Protein AF-A0AA39ZPK9-F1 (afdb_monomer)

Nearest PDB structures (foldseek):
  8i4v-assembly1_B  TM=3.249E-01  e=2.411E+00  Saccharomyces cerevisiae S288C
  3vkh-assembly2_B  TM=4.703E-01  e=5.136E+00  Dictyostelium discoideum
  8i21-assembly1_A  TM=2.955E-01  e=3.225E+00  Saccharomyces cerevisiae S288C
  8i21-assembly1_B  TM=3.672E-01  e=5.444E+00  Saccharomyces cerevisiae S288C

Solvent-accessible surface area (backbone atoms only — not comparable to full-atom values): 10429 Å² total; per-residue (Å²): 141,78,78,82,77,77,84,69,75,49,70,68,56,56,49,50,51,52,51,51,52,51,53,51,51,48,52,52,51,51,51,52,51,53,52,51,56,60,41,64,49,38,64,60,53,50,51,51,49,50,52,52,51,54,50,48,52,52,49,53,50,54,51,51,50,53,49,54,54,47,61,75,72,54,55,81,90,51,53,79,56,51,57,61,51,53,51,52,54,48,50,48,50,50,55,51,50,55,50,51,52,55,54,48,58,49,61,72,65,45,95,53,69,69,37,30,51,53,42,62,75,42,42,66,62,51,51,51,51,50,51,49,54,49,50,51,47,54,56,49,51,52,51,50,51,52,52,52,52,53,51,50,54,52,50,51,52,50,50,54,54,49,50,42,66,72,72,62,64,74,78,85,85,76,84,83,81,85,79,87,135

pLDDT: mean 81.41, std 12.45, range [41.88, 95.19]

Organism: NCBI:txid260670

Structure (mmCIF, N/CA/C/O backbone):
data_AF-A0AA39ZPK9-F1
#
_entry.id   AF-A0AA39ZPK9-F1
#
loop_
_atom_site.group_PDB
_atom_site.id
_atom_site.type_symbol
_atom_site.label_atom_id
_atom_site.label_alt_id
_atom_site.label_comp_id
_atom_site.label_asym_id
_atom_site.label_entity_id
_atom_site.label_seq_id
_atom_site.pdbx_PDB_ins_code
_atom_site.Cartn_x
_atom_site.Cartn_y
_atom_site.Cartn_z
_atom_site.occupancy
_atom_site.B_iso_or_equiv
_atom_site.auth_seq_id
_atom_site.auth_comp_id
_atom_site.auth_asym_id
_atom_site.auth_atom_id
_atom_site.pdbx_PDB_model_num
ATOM 1 N N . MET A 1 1 ? 64.560 12.521 -50.438 1.00 44.62 1 MET A N 1
ATOM 2 C CA . MET A 1 1 ? 64.665 11.246 -49.710 1.00 44.62 1 MET A CA 1
ATOM 3 C C . MET A 1 1 ? 63.442 11.200 -48.837 1.00 44.62 1 MET A C 1
ATOM 5 O O . MET A 1 1 ? 63.499 11.773 -47.771 1.00 44.62 1 MET A O 1
ATOM 9 N N . ASP A 1 2 ? 62.361 10.615 -49.330 1.00 61.66 2 ASP A N 1
ATOM 10 C CA . ASP A 1 2 ? 61.187 10.288 -48.526 1.00 61.66 2 ASP A CA 1
ATOM 11 C C . ASP A 1 2 ? 60.482 9.146 -49.252 1.00 61.66 2 ASP A C 1
ATOM 13 O O . ASP A 1 2 ? 59.989 9.341 -50.364 1.00 61.66 2 ASP A O 1
ATOM 17 N N . PRO A 1 3 ? 60.471 7.935 -48.690 1.00 54.03 3 PRO A N 1
ATOM 18 C CA . PRO A 1 3 ? 59.311 7.091 -48.784 1.00 54.03 3 PRO A CA 1
ATOM 19 C C . PRO A 1 3 ? 58.530 7.289 -47.487 1.00 54.03 3 PRO A C 1
ATOM 21 O O . PRO A 1 3 ? 58.972 6.883 -46.410 1.00 54.03 3 PRO A O 1
ATOM 24 N N . GLU A 1 4 ? 57.383 7.954 -47.617 1.00 56.50 4 GLU A N 1
ATOM 25 C CA . GLU A 1 4 ? 56.268 7.841 -46.684 1.00 56.50 4 GLU A CA 1
ATOM 26 C C . GLU A 1 4 ? 56.101 6.355 -46.342 1.00 56.50 4 GLU A C 1
ATOM 28 O O . GLU A 1 4 ? 55.737 5.544 -47.194 1.00 56.50 4 GLU A O 1
ATOM 33 N N . LEU A 1 5 ? 56.461 5.972 -45.114 1.00 55.16 5 LEU A N 1
ATOM 34 C CA . LEU A 1 5 ? 56.099 4.662 -44.603 1.00 55.16 5 LEU A CA 1
ATOM 35 C C . LEU A 1 5 ? 54.585 4.675 -44.441 1.00 55.16 5 LEU A C 1
ATOM 37 O O . LEU A 1 5 ? 54.058 5.293 -43.515 1.00 55.16 5 LEU A O 1
ATOM 41 N N . ASP A 1 6 ? 53.922 3.999 -45.375 1.00 52.22 6 ASP A N 1
ATOM 42 C CA . ASP A 1 6 ? 52.540 3.563 -45.278 1.00 52.22 6 ASP A CA 1
ATOM 43 C C . ASP A 1 6 ? 52.273 3.050 -43.858 1.00 52.22 6 ASP A C 1
ATOM 45 O O . ASP A 1 6 ? 52.693 1.956 -43.467 1.00 52.22 6 ASP A O 1
ATOM 49 N N . ASN A 1 7 ? 51.543 3.854 -43.084 1.00 55.44 7 ASN A N 1
ATOM 50 C CA . ASN A 1 7 ? 50.842 3.430 -41.879 1.00 55.44 7 ASN A CA 1
ATOM 51 C C . ASN A 1 7 ? 49.689 2.512 -42.315 1.00 55.44 7 ASN A C 1
ATOM 53 O O . ASN A 1 7 ? 48.512 2.859 -42.238 1.00 55.44 7 ASN A O 1
ATOM 57 N N . ALA A 1 8 ? 50.032 1.339 -42.843 1.00 58.53 8 ALA A N 1
ATOM 58 C CA . ALA A 1 8 ? 49.084 0.273 -43.080 1.00 58.53 8 ALA A CA 1
ATOM 59 C C . ALA A 1 8 ? 48.727 -0.314 -41.712 1.00 58.53 8 ALA A C 1
ATOM 61 O O . ALA A 1 8 ? 49.449 -1.159 -41.176 1.00 58.53 8 ALA A O 1
ATOM 62 N N . ASP A 1 9 ? 47.636 0.183 -41.123 1.00 59.72 9 ASP A N 1
ATOM 63 C CA . ASP A 1 9 ? 47.055 -0.382 -39.909 1.00 59.72 9 ASP A CA 1
ATOM 64 C C . ASP A 1 9 ? 46.968 -1.903 -40.062 1.00 59.72 9 ASP A C 1
ATOM 66 O O . ASP A 1 9 ? 46.328 -2.434 -40.973 1.00 59.72 9 ASP A O 1
ATOM 70 N N . SER A 1 10 ? 47.689 -2.614 -39.193 1.00 70.94 10 SER A N 1
ATOM 71 C CA . SER A 1 10 ? 47.825 -4.062 -39.294 1.00 70.94 10 SER A CA 1
ATOM 72 C C . SER A 1 10 ? 46.433 -4.711 -39.240 1.00 70.94 10 SER A C 1
ATOM 74 O O . SER A 1 10 ? 45.651 -4.367 -38.349 1.00 70.94 10 SER A O 1
ATOM 76 N N . PRO A 1 11 ? 46.101 -5.681 -40.114 1.00 71.44 11 PRO A N 1
ATOM 77 C CA . PRO A 1 11 ? 44.765 -6.291 -40.173 1.00 71.44 11 PRO A CA 1
ATOM 78 C C . PRO A 1 11 ? 44.321 -6.915 -38.837 1.00 71.44 11 PRO A C 1
ATOM 80 O O . PRO A 1 11 ? 43.125 -7.007 -38.548 1.00 71.44 11 PRO A O 1
ATOM 83 N N . LEU A 1 12 ? 45.278 -7.284 -37.978 1.00 73.75 12 LEU A N 1
ATOM 84 C CA . LEU A 1 12 ? 45.034 -7.738 -36.608 1.00 73.75 12 LEU A CA 1
ATOM 85 C C . LEU A 1 12 ? 44.518 -6.609 -35.690 1.00 73.75 12 LEU A C 1
ATOM 87 O O . LEU A 1 12 ? 43.615 -6.834 -34.887 1.00 73.75 12 LEU A O 1
ATOM 91 N N . SER A 1 13 ? 45.044 -5.390 -35.846 1.00 74.88 13 SER A N 1
ATOM 92 C CA . SER A 1 13 ? 44.609 -4.180 -35.130 1.00 74.88 13 SER A CA 1
ATOM 93 C C . SER A 1 13 ? 43.198 -3.763 -35.555 1.00 74.88 13 SER A C 1
ATOM 95 O O . SER A 1 13 ? 42.325 -3.542 -34.714 1.00 74.88 13 SER A O 1
ATOM 97 N N . THR A 1 14 ? 42.918 -3.774 -36.864 1.00 78.88 14 THR A N 1
ATOM 98 C CA . THR A 1 14 ? 41.577 -3.497 -37.404 1.00 78.88 14 THR A CA 1
ATOM 99 C C . THR A 1 14 ? 40.546 -4.505 -36.890 1.00 78.88 14 THR A C 1
ATOM 101 O O . THR A 1 14 ? 39.457 -4.117 -36.468 1.00 78.88 14 THR A O 1
ATOM 104 N N . THR A 1 15 ? 40.901 -5.794 -36.849 1.00 83.75 15 THR A N 1
ATOM 105 C CA . THR A 1 15 ? 40.027 -6.854 -36.318 1.00 83.75 15 THR A CA 1
ATOM 106 C C . THR A 1 15 ? 39.766 -6.678 -34.820 1.00 83.75 15 THR A C 1
ATOM 108 O O . THR A 1 15 ? 38.624 -6.812 -34.380 1.00 83.75 15 THR A O 1
ATOM 111 N N . GLY A 1 16 ? 40.790 -6.321 -34.037 1.00 84.31 16 GLY A N 1
ATOM 112 C CA . GLY A 1 16 ? 40.652 -6.027 -32.607 1.00 84.31 16 GLY A CA 1
ATOM 113 C C . GLY A 1 16 ? 39.715 -4.847 -32.329 1.00 84.31 16 GLY A C 1
ATOM 114 O O . GLY A 1 16 ? 38.835 -4.950 -31.474 1.00 84.31 16 GLY A O 1
ATOM 115 N N . ASN A 1 17 ? 39.832 -3.765 -33.103 1.00 87.31 17 ASN A N 1
ATOM 116 C CA . ASN A 1 17 ? 38.949 -2.602 -32.987 1.00 87.31 17 ASN A CA 1
ATOM 117 C C . ASN A 1 17 ? 37.498 -2.941 -33.353 1.00 87.31 17 ASN A C 1
ATOM 119 O O . ASN A 1 17 ? 36.578 -2.567 -32.625 1.00 87.31 17 ASN A O 1
ATOM 123 N N . ILE A 1 18 ? 37.280 -3.698 -34.434 1.00 90.31 18 ILE A N 1
ATOM 124 C CA . ILE A 1 18 ? 35.941 -4.154 -34.838 1.00 90.31 18 ILE A CA 1
ATOM 125 C C . ILE A 1 18 ? 35.320 -5.034 -33.747 1.00 90.31 18 ILE A C 1
ATOM 127 O O . ILE A 1 18 ? 34.163 -4.826 -33.375 1.00 90.31 18 ILE A O 1
ATOM 131 N N . LEU A 1 19 ? 36.085 -5.979 -33.191 1.00 90.94 19 LEU A N 1
ATOM 132 C CA . LEU A 1 19 ? 35.616 -6.858 -32.121 1.00 90.94 19 LEU A CA 1
ATOM 133 C C . LEU A 1 19 ? 35.282 -6.069 -30.845 1.00 90.94 19 LEU A C 1
ATOM 135 O O . LEU A 1 19 ? 34.259 -6.329 -30.211 1.00 90.94 19 LEU A O 1
ATOM 139 N N . GLY A 1 20 ? 36.104 -5.078 -30.491 1.00 90.00 20 GLY A N 1
ATOM 140 C CA . GLY A 1 20 ? 35.858 -4.178 -29.363 1.00 90.00 20 GLY A CA 1
ATOM 141 C C . GLY A 1 20 ? 34.572 -3.364 -29.530 1.00 90.00 20 GLY A C 1
ATOM 142 O O . GLY A 1 20 ? 33.731 -3.352 -28.629 1.00 90.00 20 GLY A O 1
ATOM 143 N N . ILE A 1 21 ? 34.371 -2.754 -30.704 1.00 93.62 21 ILE A N 1
ATOM 144 C CA . ILE A 1 21 ? 33.154 -1.993 -31.032 1.00 93.62 21 ILE A CA 1
ATOM 145 C C . ILE A 1 21 ? 31.919 -2.901 -30.995 1.00 93.62 21 ILE A C 1
ATOM 147 O O . ILE A 1 21 ? 30.907 -2.532 -30.400 1.00 93.62 21 ILE A O 1
ATOM 151 N N . LEU A 1 22 ? 31.999 -4.101 -31.575 1.00 92.81 22 LEU A N 1
ATOM 152 C CA . LEU A 1 22 ? 30.903 -5.075 -31.562 1.00 92.81 22 LEU A CA 1
ATOM 153 C C . LEU A 1 22 ? 30.553 -5.528 -30.144 1.00 92.81 22 LEU A C 1
ATOM 155 O O . LEU A 1 22 ? 29.376 -5.597 -29.799 1.00 92.81 22 LEU A O 1
ATOM 159 N N . THR A 1 23 ? 31.556 -5.797 -29.309 1.00 93.31 23 THR A N 1
ATOM 160 C CA . THR A 1 23 ? 31.349 -6.216 -27.915 1.00 93.31 23 THR A CA 1
ATOM 161 C C . THR A 1 23 ? 30.698 -5.100 -27.099 1.00 93.31 23 THR A C 1
ATOM 163 O O . THR A 1 23 ? 29.760 -5.347 -26.340 1.00 93.31 23 THR A O 1
ATOM 166 N N . PHE A 1 24 ? 31.137 -3.855 -27.294 1.00 94.62 24 PHE A N 1
ATOM 167 C CA . PHE A 1 24 ? 30.531 -2.688 -26.659 1.00 94.62 24 PHE A CA 1
ATOM 168 C C . PHE A 1 24 ? 29.082 -2.468 -27.117 1.00 94.62 24 PHE A C 1
ATOM 170 O O . PHE A 1 24 ? 28.187 -2.302 -26.286 1.00 94.62 24 PHE A O 1
ATOM 177 N N . ALA A 1 25 ? 28.823 -2.535 -28.425 1.00 94.19 25 ALA A N 1
ATOM 178 C CA . ALA A 1 25 ? 27.475 -2.429 -28.975 1.00 94.19 25 ALA A C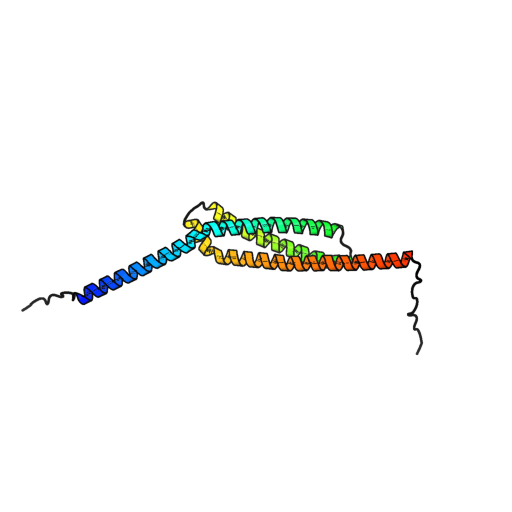A 1
ATOM 179 C C . ALA A 1 25 ? 26.562 -3.547 -28.447 1.00 94.19 25 ALA A C 1
ATOM 181 O O . ALA A 1 25 ? 25.426 -3.283 -28.053 1.00 94.19 25 ALA A O 1
ATOM 182 N N . TYR A 1 26 ? 27.072 -4.779 -28.363 1.00 95.19 26 TYR A N 1
ATOM 183 C CA . TYR A 1 26 ? 26.353 -5.904 -27.773 1.00 95.19 26 TYR A CA 1
ATOM 184 C C . TYR A 1 26 ? 26.013 -5.650 -26.302 1.00 95.19 26 TYR A C 1
ATOM 186 O O . TYR A 1 26 ? 24.875 -5.872 -25.898 1.00 95.19 26 TYR A O 1
ATOM 194 N N . ALA A 1 27 ? 26.954 -5.129 -25.510 1.00 93.69 27 ALA A N 1
ATOM 195 C CA . ALA A 1 27 ? 26.707 -4.789 -24.112 1.00 93.69 27 ALA A CA 1
ATOM 196 C C . ALA A 1 27 ? 25.610 -3.719 -23.959 1.00 93.69 27 ALA A C 1
ATOM 198 O O . ALA A 1 27 ? 24.738 -3.855 -23.097 1.00 93.69 27 ALA A O 1
ATOM 199 N N . ILE A 1 28 ? 25.597 -2.695 -24.822 1.00 94.94 28 ILE A N 1
ATOM 200 C CA . ILE A 1 28 ? 24.529 -1.683 -24.846 1.00 94.94 28 ILE A CA 1
ATOM 201 C C . ILE A 1 28 ? 23.185 -2.332 -25.175 1.00 94.94 28 ILE A C 1
ATOM 203 O O . ILE A 1 28 ? 22.215 -2.130 -24.447 1.00 94.94 28 ILE A O 1
ATOM 207 N N . ILE A 1 29 ? 23.123 -3.135 -26.240 1.00 93.81 29 ILE A N 1
ATOM 208 C CA . ILE A 1 29 ? 21.883 -3.794 -26.665 1.00 93.81 29 ILE A CA 1
ATOM 209 C C . ILE A 1 29 ? 21.372 -4.726 -25.563 1.00 93.81 29 ILE A C 1
ATOM 211 O O . ILE A 1 29 ? 20.194 -4.668 -25.215 1.00 93.81 29 ILE A O 1
ATOM 215 N N . ALA A 1 30 ? 22.247 -5.539 -24.970 1.00 92.69 30 ALA A N 1
ATOM 216 C CA . ALA A 1 30 ? 21.902 -6.430 -23.870 1.00 92.69 30 ALA A CA 1
ATOM 217 C C . ALA A 1 30 ? 21.347 -5.650 -22.667 1.00 92.69 30 ALA A C 1
ATOM 219 O O . ALA A 1 30 ? 20.295 -6.010 -22.138 1.00 92.69 30 ALA A O 1
ATOM 220 N N . SER A 1 31 ? 21.988 -4.541 -22.286 1.00 91.75 31 SER A N 1
ATOM 221 C CA . SER A 1 31 ? 21.503 -3.648 -21.225 1.00 91.75 31 SER A CA 1
ATOM 222 C C . SER A 1 31 ? 20.116 -3.071 -21.547 1.00 91.75 31 SER A C 1
ATOM 224 O O . SER A 1 31 ? 19.207 -3.122 -20.714 1.00 91.75 31 SER A O 1
ATOM 226 N N . CYS A 1 32 ? 19.898 -2.612 -22.785 1.00 88.94 32 CYS A N 1
ATOM 227 C CA . CYS A 1 32 ? 18.595 -2.125 -23.238 1.00 88.94 32 CYS A CA 1
ATOM 228 C C . CYS A 1 32 ? 17.514 -3.214 -23.198 1.00 88.94 32 CYS A C 1
ATOM 230 O O . CYS A 1 32 ? 16.383 -2.937 -22.798 1.00 88.94 32 CYS A O 1
ATOM 232 N N . LEU A 1 33 ? 17.839 -4.450 -23.584 1.00 89.69 33 LEU A N 1
ATOM 233 C CA . LEU A 1 33 ? 16.897 -5.571 -23.549 1.00 89.69 33 LEU A CA 1
ATOM 234 C C . LEU A 1 33 ? 16.510 -5.946 -22.118 1.00 89.69 33 LEU A C 1
ATOM 236 O O . LEU A 1 33 ? 15.325 -6.141 -21.848 1.00 89.69 33 LEU A O 1
ATOM 240 N N . VAL A 1 34 ? 17.476 -5.986 -21.196 1.00 87.56 34 VAL A N 1
ATOM 241 C CA . VAL A 1 34 ? 17.206 -6.210 -19.767 1.00 87.56 34 VAL A CA 1
ATOM 242 C C . VAL A 1 34 ? 16.298 -5.109 -19.219 1.00 87.56 34 VAL A C 1
ATOM 244 O O . VAL A 1 34 ? 15.287 -5.400 -18.580 1.00 87.56 34 VAL A O 1
ATOM 247 N N . PHE A 1 35 ? 16.595 -3.846 -19.528 1.00 84.75 35 PHE A N 1
ATOM 248 C CA . PHE A 1 35 ? 15.769 -2.714 -19.113 1.00 84.75 35 PHE A CA 1
ATOM 249 C C . PHE A 1 35 ? 14.334 -2.804 -19.652 1.00 84.75 35 PHE A C 1
ATOM 251 O O . PHE A 1 35 ? 13.375 -2.633 -18.899 1.00 84.75 35 PHE A O 1
ATOM 258 N N . LEU A 1 36 ? 14.165 -3.131 -20.938 1.00 84.12 36 LEU A N 1
ATOM 259 C CA . LEU A 1 36 ? 12.847 -3.323 -21.548 1.00 84.12 36 LEU A CA 1
ATOM 260 C C . LEU A 1 36 ? 12.084 -4.498 -20.931 1.00 84.12 36 LEU A C 1
ATOM 262 O O . LEU A 1 36 ? 10.867 -4.400 -20.768 1.00 84.12 36 LEU A O 1
ATOM 266 N N . ALA A 1 37 ? 12.776 -5.583 -20.578 1.00 84.38 37 ALA A N 1
ATOM 267 C CA . ALA A 1 37 ? 12.171 -6.733 -19.916 1.00 84.38 37 ALA A CA 1
ATOM 268 C C . ALA A 1 37 ? 11.603 -6.351 -18.541 1.00 84.38 37 ALA A C 1
ATOM 270 O O . ALA A 1 37 ? 10.436 -6.635 -18.274 1.00 84.38 37 ALA A O 1
ATOM 271 N N . VAL A 1 38 ? 12.376 -5.629 -17.722 1.00 79.88 38 VAL A N 1
ATOM 272 C CA . VAL A 1 38 ? 11.938 -5.122 -16.406 1.00 79.88 38 VAL A CA 1
ATOM 273 C C . VAL A 1 38 ? 10.757 -4.161 -16.548 1.00 79.88 38 VAL A C 1
ATOM 275 O O . VAL A 1 38 ? 9.758 -4.251 -15.845 1.00 79.88 38 VAL A O 1
ATOM 278 N N . ILE A 1 39 ? 10.820 -3.250 -17.513 1.00 84.44 39 ILE A N 1
ATOM 279 C CA . ILE A 1 39 ? 9.761 -2.265 -17.742 1.00 84.44 39 ILE A CA 1
ATOM 280 C C . ILE A 1 39 ? 8.468 -2.899 -18.266 1.00 84.44 39 ILE A C 1
ATOM 282 O O . ILE A 1 39 ? 7.388 -2.334 -18.093 1.00 84.44 39 ILE A O 1
ATOM 286 N N . ARG A 1 40 ? 8.533 -4.070 -18.904 1.00 84.44 40 ARG A N 1
ATOM 287 C CA . ARG A 1 40 ? 7.353 -4.742 -19.458 1.00 84.44 40 ARG A CA 1
ATOM 288 C C . ARG A 1 40 ? 6.404 -5.259 -18.372 1.00 84.44 40 ARG A C 1
ATOM 290 O O . ARG A 1 40 ? 5.199 -5.274 -18.618 1.00 84.44 40 ARG A O 1
ATOM 297 N N . THR A 1 41 ? 6.909 -5.628 -17.193 1.00 86.12 41 THR A N 1
ATOM 298 C CA . THR A 1 41 ? 6.089 -6.092 -16.054 1.00 86.12 41 THR A CA 1
ATOM 299 C C . THR A 1 41 ? 5.507 -4.946 -15.227 1.00 86.12 41 THR A C 1
ATOM 301 O O . THR A 1 41 ? 4.561 -5.151 -14.465 1.00 86.12 41 THR A O 1
ATOM 304 N N . ALA A 1 42 ? 5.997 -3.720 -15.429 1.00 84.06 42 ALA A N 1
ATOM 305 C CA . ALA A 1 42 ? 5.585 -2.540 -14.676 1.00 84.06 42 ALA A CA 1
ATOM 306 C C . ALA A 1 42 ? 4.063 -2.314 -14.688 1.00 84.06 42 ALA A C 1
ATOM 308 O O . ALA A 1 42 ? 3.479 -1.960 -13.669 1.00 84.06 42 ALA A O 1
ATOM 309 N N . ASP A 1 43 ? 3.393 -2.540 -15.824 1.00 83.88 43 ASP A N 1
ATOM 310 C CA . ASP A 1 43 ? 1.944 -2.324 -15.924 1.00 83.88 43 ASP A CA 1
ATOM 311 C C . ASP A 1 43 ? 1.144 -3.339 -15.089 1.00 83.88 43 ASP A C 1
ATOM 313 O O . ASP A 1 43 ? 0.196 -2.952 -14.402 1.00 83.88 43 ASP A O 1
ATOM 317 N N . SER A 1 44 ? 1.534 -4.620 -15.100 1.00 87.12 44 SER A N 1
ATOM 318 C CA . SER A 1 44 ? 0.899 -5.646 -14.261 1.00 87.12 44 SER A CA 1
ATOM 319 C C . SER A 1 44 ? 1.172 -5.417 -12.776 1.00 87.12 44 SER A C 1
ATOM 321 O O . SER A 1 44 ? 0.263 -5.542 -11.957 1.00 87.12 44 SER A O 1
ATOM 323 N N . GLU A 1 45 ? 2.396 -5.019 -12.427 1.00 87.94 45 GLU A N 1
ATOM 324 C CA . GLU A 1 45 ? 2.773 -4.714 -11.045 1.00 87.94 45 GLU A CA 1
ATOM 325 C C . GLU A 1 45 ? 2.011 -3.494 -10.511 1.00 87.94 45 GLU A C 1
ATOM 327 O O . GLU A 1 45 ? 1.486 -3.529 -9.397 1.00 87.94 45 GLU A O 1
ATOM 332 N N . MET A 1 46 ? 1.863 -2.443 -11.326 1.00 86.88 46 MET A N 1
ATOM 333 C CA . MET A 1 46 ? 1.039 -1.275 -11.001 1.00 86.88 46 MET A CA 1
ATOM 334 C C . MET A 1 46 ? -0.422 -1.661 -10.757 1.00 86.88 46 MET A C 1
ATOM 336 O O . MET A 1 46 ? -1.024 -1.204 -9.784 1.00 86.88 46 MET A O 1
ATOM 340 N N . GLN A 1 47 ? -1.008 -2.504 -11.613 1.00 87.62 47 GLN A N 1
ATOM 341 C CA . GLN A 1 47 ? -2.387 -2.974 -11.438 1.00 87.62 47 GLN A CA 1
ATOM 342 C C . GLN A 1 47 ? -2.557 -3.795 -10.156 1.00 87.62 47 GLN A C 1
ATOM 344 O O . GLN A 1 47 ? -3.515 -3.588 -9.404 1.00 87.62 47 GLN A O 1
ATOM 349 N N . GLN A 1 48 ? -1.611 -4.691 -9.876 1.00 90.62 48 GLN A N 1
ATOM 350 C CA . GLN A 1 48 ? -1.593 -5.464 -8.642 1.00 90.62 48 GLN A CA 1
ATOM 351 C C . GLN A 1 48 ? -1.515 -4.540 -7.424 1.00 90.62 48 GLN A C 1
ATOM 353 O O . GLN A 1 48 ? -2.339 -4.662 -6.515 1.00 90.62 48 GLN A O 1
ATOM 358 N N . LEU A 1 49 ? -0.608 -3.562 -7.433 1.00 88.38 49 LEU A N 1
ATOM 359 C CA . LEU A 1 49 ? -0.487 -2.580 -6.361 1.00 88.38 49 LEU A CA 1
ATOM 360 C C . LEU A 1 49 ? -1.794 -1.795 -6.160 1.00 88.38 49 LEU A C 1
ATOM 362 O O . LEU A 1 49 ? -2.272 -1.666 -5.032 1.00 88.38 49 LEU A O 1
ATOM 366 N N . PHE A 1 50 ? -2.425 -1.332 -7.241 1.00 88.50 50 PHE A N 1
ATOM 367 C CA . PHE A 1 50 ? -3.719 -0.646 -7.184 1.00 88.50 50 PHE A CA 1
ATOM 368 C C . PHE A 1 50 ? -4.793 -1.482 -6.488 1.00 88.50 50 PHE A C 1
ATOM 370 O O . PHE A 1 50 ? -5.515 -0.984 -5.618 1.00 88.50 50 PHE A O 1
ATOM 377 N N . SER A 1 51 ? -4.901 -2.758 -6.863 1.00 90.00 51 SER A N 1
ATOM 378 C CA . SER A 1 51 ? -5.870 -3.675 -6.262 1.00 90.00 51 SER A CA 1
ATOM 379 C C . SER A 1 51 ? -5.634 -3.855 -4.759 1.00 90.00 51 SER A C 1
ATOM 381 O O . SER A 1 51 ? -6.586 -3.784 -3.978 1.00 90.00 51 SER A O 1
ATOM 383 N N . GLN A 1 52 ? -4.371 -3.986 -4.345 1.00 90.06 52 GLN A N 1
ATOM 384 C CA . GLN A 1 52 ? -3.978 -4.161 -2.948 1.00 90.06 52 GLN A CA 1
ATOM 385 C C . GLN A 1 52 ? -4.259 -2.907 -2.112 1.00 90.06 52 GLN A C 1
ATOM 387 O O . GLN A 1 52 ? -4.812 -3.008 -1.015 1.00 90.06 52 GLN A O 1
ATOM 392 N N . ILE A 1 53 ? -3.959 -1.718 -2.641 1.00 89.88 53 ILE A N 1
ATOM 393 C CA . ILE A 1 53 ? -4.280 -0.440 -1.988 1.00 89.88 53 ILE A CA 1
ATOM 394 C C . ILE A 1 53 ? -5.793 -0.301 -1.822 1.00 89.88 53 ILE A C 1
ATOM 396 O O . ILE A 1 53 ? -6.283 0.022 -0.740 1.00 89.88 53 ILE A O 1
ATOM 400 N N . ARG A 1 54 ? -6.569 -0.595 -2.871 1.00 89.75 54 ARG A N 1
ATOM 401 C CA . ARG A 1 54 ? -8.035 -0.501 -2.822 1.00 89.75 54 ARG A CA 1
ATOM 402 C C . ARG A 1 54 ? -8.646 -1.501 -1.843 1.00 89.75 54 ARG A C 1
ATOM 404 O O . ARG A 1 54 ? -9.639 -1.195 -1.183 1.00 89.75 54 ARG A O 1
ATOM 411 N N . GLN A 1 55 ? -8.086 -2.703 -1.751 1.00 91.12 55 GLN A N 1
ATOM 412 C CA . GLN A 1 55 ? -8.480 -3.681 -0.741 1.00 91.12 55 GLN A CA 1
ATOM 413 C C . GLN A 1 55 ? -8.146 -3.185 0.669 1.00 91.12 55 GLN A C 1
ATOM 415 O O . GLN A 1 55 ? -8.995 -3.272 1.554 1.00 91.12 55 GLN A O 1
ATOM 420 N N . THR A 1 56 ? -6.962 -2.606 0.866 1.00 89.75 56 THR A N 1
ATOM 421 C CA . THR A 1 56 ? -6.552 -2.076 2.171 1.00 89.75 56 THR A CA 1
ATOM 422 C C . THR A 1 56 ? -7.404 -0.882 2.591 1.00 89.75 56 THR A C 1
ATOM 424 O O . THR A 1 56 ? -7.841 -0.829 3.733 1.00 89.75 56 THR A O 1
ATOM 427 N N . SER A 1 57 ? -7.755 0.013 1.665 1.00 90.38 57 SER A N 1
ATOM 428 C CA . SER A 1 57 ? -8.669 1.131 1.936 1.00 90.38 57 SER A CA 1
ATOM 429 C C . SER A 1 57 ? -10.022 0.654 2.461 1.00 90.38 57 SER A C 1
ATOM 431 O O . SER A 1 57 ? -10.486 1.137 3.491 1.00 90.38 57 SER A O 1
ATOM 433 N N . ARG A 1 58 ? -10.624 -0.342 1.795 1.00 89.94 58 ARG A N 1
ATOM 434 C CA . ARG A 1 58 ? -11.885 -0.951 2.246 1.00 89.94 58 ARG A CA 1
ATOM 435 C C . ARG A 1 58 ? -11.735 -1.576 3.628 1.00 89.94 58 ARG A C 1
ATOM 437 O O . ARG A 1 58 ? -12.594 -1.400 4.480 1.00 89.94 58 ARG A O 1
ATOM 444 N N . HIS A 1 59 ? -10.623 -2.263 3.866 1.00 87.88 59 HIS A N 1
ATOM 445 C CA . HIS A 1 59 ? -10.358 -2.879 5.159 1.00 87.88 59 HIS A CA 1
ATOM 446 C C . HIS A 1 59 ? -10.216 -1.843 6.288 1.00 87.88 59 HIS A C 1
ATOM 448 O O . HIS A 1 59 ? -10.810 -2.031 7.345 1.00 87.88 59 HIS A O 1
ATOM 454 N N . ILE A 1 60 ? -9.515 -0.727 6.049 1.00 88.50 60 ILE A N 1
ATOM 455 C CA . ILE A 1 60 ? -9.398 0.403 6.989 1.00 88.50 60 ILE A CA 1
ATOM 456 C C . ILE A 1 60 ? -10.777 0.986 7.323 1.00 88.50 60 ILE A C 1
ATOM 458 O O . ILE A 1 60 ? -11.045 1.323 8.477 1.00 88.50 60 ILE A O 1
ATOM 462 N N . GLU A 1 61 ? -11.656 1.121 6.329 1.00 88.88 61 GLU A N 1
ATOM 463 C CA . GLU A 1 61 ? -13.023 1.614 6.531 1.00 88.88 61 GLU A CA 1
ATOM 464 C C . GLU A 1 61 ? -13.849 0.659 7.395 1.00 88.88 61 GLU A C 1
ATOM 466 O O . GLU A 1 61 ? -14.440 1.101 8.381 1.00 88.88 61 GLU A O 1
ATOM 471 N N . THR A 1 62 ? -13.823 -0.641 7.088 1.00 87.94 62 THR A N 1
ATOM 472 C CA . THR A 1 62 ? -14.516 -1.677 7.869 1.00 87.94 62 THR A CA 1
ATOM 473 C C . THR A 1 62 ? -14.019 -1.736 9.316 1.00 87.94 62 THR A C 1
ATOM 475 O O . THR A 1 62 ? -14.810 -1.787 10.258 1.00 87.94 62 THR A O 1
ATOM 478 N N . LEU A 1 63 ? -12.705 -1.673 9.530 1.00 83.56 63 LEU A N 1
ATOM 479 C CA . LEU A 1 63 ? -12.144 -1.640 10.881 1.00 83.56 63 LEU A CA 1
ATOM 480 C C . LEU A 1 63 ? -12.525 -0.354 11.618 1.00 83.56 63 LEU A C 1
ATOM 482 O O . LEU A 1 63 ? -12.850 -0.384 12.803 1.00 83.56 63 LEU A O 1
ATOM 486 N N . GLY A 1 64 ? -12.544 0.774 10.908 1.00 84.38 64 GLY A N 1
ATOM 487 C CA . GLY A 1 64 ? -13.018 2.040 11.449 1.00 84.38 64 GLY A CA 1
ATOM 488 C C . GLY A 1 64 ? -14.484 1.998 11.888 1.00 84.38 64 GLY A C 1
ATOM 489 O O . GLY A 1 64 ? -14.818 2.617 12.900 1.00 84.38 64 GLY A O 1
ATOM 490 N N . SER A 1 65 ? -15.355 1.273 11.173 1.00 84.81 65 SER A N 1
ATOM 491 C CA . SER A 1 65 ? -16.746 1.079 11.600 1.00 84.81 65 SER A CA 1
ATOM 492 C C . SER A 1 65 ? -16.854 0.191 12.835 1.00 84.81 65 SER A C 1
ATOM 494 O O . SER A 1 65 ? -17.537 0.592 13.774 1.00 84.81 65 SER A O 1
ATOM 496 N N . TYR A 1 66 ? -16.123 -0.930 12.894 1.00 81.88 66 TYR A N 1
ATOM 497 C CA . TYR A 1 66 ? -16.126 -1.791 14.083 1.00 81.88 66 TYR A CA 1
ATOM 498 C C . TYR A 1 66 ? -15.645 -1.052 15.320 1.00 81.88 66 TYR A C 1
ATOM 500 O O . TYR A 1 66 ? -16.244 -1.171 16.381 1.00 81.88 66 TYR A O 1
ATOM 508 N N . PHE A 1 67 ? -14.604 -0.230 15.191 1.00 77.25 67 PHE A N 1
ATOM 509 C CA . PHE A 1 67 ? -14.159 0.570 16.320 1.00 77.25 67 PHE A CA 1
ATOM 510 C C . PHE A 1 67 ? -15.178 1.609 16.740 1.00 77.25 67 PHE A C 1
ATOM 512 O O . PHE A 1 67 ? -15.353 1.803 17.930 1.00 77.25 67 PHE A O 1
ATOM 519 N N . ARG A 1 68 ? -15.871 2.260 15.805 1.00 78.94 68 ARG A N 1
ATOM 520 C CA . ARG A 1 68 ? -16.924 3.218 16.160 1.00 78.94 68 ARG A CA 1
ATOM 521 C C . ARG A 1 68 ? -18.066 2.542 16.918 1.00 78.94 68 ARG A C 1
ATOM 523 O O . ARG A 1 68 ? -18.580 3.125 17.862 1.00 78.94 68 ARG A O 1
ATOM 530 N N . GLU A 1 69 ? -18.427 1.329 16.521 1.00 77.56 69 GLU A N 1
ATOM 531 C CA . GLU A 1 69 ? -19.424 0.513 17.210 1.00 77.56 69 GLU A CA 1
ATOM 532 C C . GLU A 1 69 ? -18.935 0.070 18.593 1.00 77.56 69 GLU A C 1
ATOM 534 O O . GLU A 1 69 ? -19.621 0.277 19.588 1.00 77.56 69 GLU A O 1
ATOM 539 N N . LEU A 1 70 ? -17.707 -0.443 18.691 1.00 73.44 70 LEU A N 1
ATOM 540 C CA . LEU A 1 70 ? -17.100 -0.815 19.969 1.00 73.44 70 LEU A CA 1
ATOM 541 C C . LEU A 1 70 ? -16.969 0.380 20.917 1.00 73.44 70 LEU A C 1
ATOM 543 O O . LEU A 1 70 ? -17.190 0.211 22.107 1.00 73.44 70 LEU A O 1
ATOM 547 N N . ASP A 1 71 ? -16.664 1.567 20.392 1.00 70.06 71 ASP A N 1
ATOM 548 C CA . ASP A 1 71 ? -16.518 2.828 21.129 1.00 70.06 71 ASP A CA 1
ATOM 549 C C . ASP A 1 71 ? -17.854 3.346 21.690 1.00 70.06 71 ASP A C 1
ATOM 551 O O . ASP A 1 71 ? -17.864 4.023 22.713 1.00 70.06 71 ASP A O 1
ATOM 555 N N . LEU A 1 72 ? -18.986 3.006 21.059 1.00 59.59 72 LEU A N 1
ATOM 556 C CA . LEU A 1 72 ? -20.327 3.254 21.611 1.00 59.59 72 LE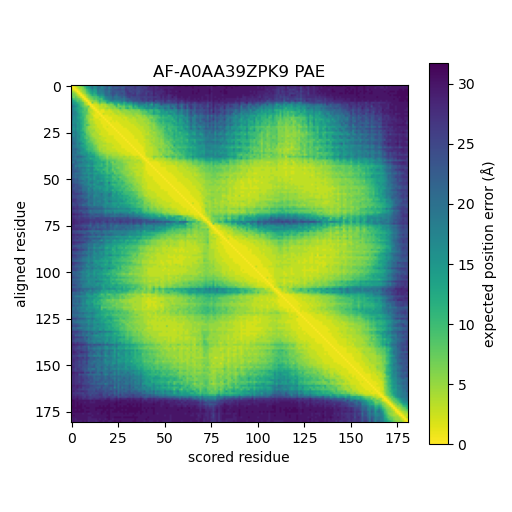U A CA 1
ATOM 557 C C . LEU A 1 72 ? -20.657 2.314 22.780 1.00 59.59 72 LEU A C 1
ATOM 559 O O . LEU A 1 72 ? -21.470 2.659 23.631 1.00 59.59 72 LEU A O 1
ATOM 563 N N . VAL A 1 73 ? -20.026 1.138 22.818 1.00 61.16 73 VAL A N 1
ATOM 564 C CA . VAL A 1 73 ? -20.259 0.065 23.802 1.00 61.16 73 VAL A CA 1
ATOM 565 C C . VAL A 1 73 ? -19.024 -0.126 24.700 1.00 61.16 73 VAL A C 1
ATOM 567 O O . VAL A 1 73 ? -18.796 -1.213 25.230 1.00 61.16 73 VAL A O 1
ATOM 570 N N . ALA A 1 74 ? -18.144 0.872 24.793 1.00 62.06 74 ALA A N 1
ATOM 571 C CA . ALA A 1 74 ? -16.891 0.763 25.531 1.00 62.06 74 ALA A CA 1
ATOM 572 C C . ALA A 1 74 ? -17.087 1.186 26.991 1.00 62.06 74 ALA A C 1
ATOM 574 O O . ALA A 1 74 ? -17.492 2.317 27.260 1.00 62.06 74 ALA A O 1
ATOM 575 N N . ASP A 1 75 ? -16.736 0.292 27.916 1.00 67.31 75 ASP A N 1
ATOM 576 C CA . ASP A 1 75 ? -16.679 0.580 29.350 1.00 67.31 75 ASP A CA 1
ATOM 577 C C . ASP A 1 75 ? -15.595 1.622 29.679 1.00 67.31 75 ASP A C 1
ATOM 579 O O . ASP A 1 75 ? -14.593 1.755 28.964 1.00 67.31 75 ASP A O 1
ATOM 583 N N . ILE A 1 76 ? -15.767 2.334 30.801 1.00 70.56 76 ILE A N 1
ATOM 584 C CA . ILE A 1 76 ? -14.812 3.337 31.322 1.00 70.56 76 ILE A CA 1
ATOM 585 C C . ILE A 1 76 ? -13.384 2.765 31.398 1.00 70.56 76 ILE A C 1
ATOM 587 O O . ILE A 1 76 ? -12.417 3.463 31.088 1.00 70.56 76 ILE A O 1
ATOM 591 N N . ASP A 1 77 ? -13.254 1.474 31.703 1.00 70.69 77 ASP A N 1
ATOM 592 C CA . ASP A 1 77 ? -11.976 0.769 31.859 1.00 70.69 77 ASP A CA 1
ATOM 593 C C . ASP A 1 77 ? -11.178 0.620 30.552 1.00 70.69 77 ASP A C 1
ATOM 595 O O . ASP A 1 77 ? -9.966 0.381 30.573 1.00 70.69 77 ASP A O 1
ATOM 599 N N . LEU A 1 78 ? -11.833 0.786 29.399 1.00 73.56 78 LEU A N 1
ATOM 600 C CA . LEU A 1 78 ? -11.220 0.703 28.070 1.00 73.56 78 LEU A CA 1
ATOM 601 C C . LEU A 1 78 ? -10.906 2.081 27.467 1.00 73.56 78 LEU A C 1
ATOM 603 O O . LEU A 1 78 ? -10.265 2.161 26.413 1.00 73.56 78 LEU A O 1
ATOM 607 N N . ALA A 1 79 ? -11.281 3.173 28.143 1.00 75.81 79 ALA A N 1
ATOM 608 C CA . ALA A 1 79 ? -10.993 4.540 27.710 1.00 75.81 79 ALA A CA 1
ATOM 609 C C . ALA A 1 79 ? -9.501 4.807 27.394 1.00 75.81 79 ALA A C 1
ATOM 611 O O . ALA A 1 79 ? -9.235 5.485 26.393 1.00 75.81 79 ALA A O 1
ATOM 612 N N . PRO A 1 80 ? -8.513 4.249 28.133 1.00 80.12 80 PRO A N 1
ATOM 613 C CA . PRO A 1 80 ? -7.095 4.462 27.830 1.00 80.12 80 PRO A CA 1
ATOM 614 C C . PRO A 1 80 ? -6.653 3.907 26.467 1.00 80.12 80 PRO A C 1
ATOM 616 O O . PRO A 1 80 ? -5.747 4.460 25.847 1.00 80.12 80 PRO A O 1
ATOM 619 N N . MET A 1 81 ? -7.297 2.846 25.962 1.00 76.88 81 MET A N 1
ATOM 620 C CA . MET A 1 81 ? -6.954 2.240 24.664 1.00 76.88 81 MET A CA 1
ATOM 621 C C . MET A 1 81 ? -7.533 3.012 23.469 1.00 76.88 81 MET A C 1
ATOM 623 O O . MET A 1 81 ? -7.038 2.891 22.348 1.00 76.88 81 MET A O 1
ATOM 627 N N . ARG A 1 82 ? -8.538 3.866 23.697 1.00 78.12 82 ARG A N 1
ATOM 628 C CA . ARG A 1 82 ? -9.226 4.631 22.646 1.00 78.12 82 ARG A CA 1
ATOM 629 C C . ARG A 1 82 ? -8.295 5.593 21.904 1.00 78.12 82 ARG A C 1
ATOM 631 O O . ARG A 1 82 ? -8.385 5.725 20.684 1.00 78.12 82 ARG A O 1
ATOM 638 N N . GLY A 1 83 ? -7.420 6.279 22.639 1.00 81.75 83 GLY A N 1
ATOM 639 C CA . GLY A 1 83 ? -6.461 7.239 22.082 1.00 81.75 83 GLY A CA 1
ATOM 640 C C . GLY A 1 83 ? -5.476 6.580 21.111 1.00 81.75 83 GLY A C 1
ATOM 641 O O . GLY A 1 83 ? -5.474 6.945 19.933 1.00 81.75 83 GLY A O 1
ATOM 642 N N . PRO A 1 84 ? -4.701 5.575 21.562 1.00 83.62 84 PRO A N 1
ATOM 643 C CA . PRO A 1 84 ? -3.758 4.842 20.718 1.00 83.62 84 PRO A CA 1
ATOM 644 C C . PRO A 1 84 ? -4.392 4.260 19.450 1.00 83.62 84 PRO A C 1
ATOM 646 O O . PRO A 1 84 ? -3.847 4.422 18.361 1.00 83.62 84 PRO A O 1
ATOM 649 N N . ILE A 1 85 ? -5.584 3.665 19.558 1.00 82.56 85 ILE A N 1
ATOM 650 C CA . ILE A 1 85 ? -6.293 3.073 18.415 1.00 82.56 85 ILE A CA 1
ATOM 651 C C . ILE A 1 85 ? -6.706 4.146 17.399 1.00 82.56 85 ILE A C 1
ATOM 653 O O . ILE A 1 85 ? -6.526 3.967 16.195 1.00 82.56 85 ILE A O 1
ATOM 657 N N . LYS A 1 86 ? -7.223 5.295 17.856 1.00 85.06 86 LYS A N 1
ATOM 658 C CA . LYS A 1 86 ? -7.574 6.408 16.957 1.00 85.06 86 LYS A CA 1
ATOM 659 C C . LYS A 1 86 ? -6.354 6.973 16.234 1.00 85.06 86 LYS A C 1
ATOM 661 O O . LYS A 1 86 ? -6.461 7.299 15.052 1.00 85.06 86 LYS A O 1
ATOM 666 N N . VAL A 1 87 ? -5.220 7.093 16.927 1.00 87.25 87 VAL A N 1
ATOM 667 C CA . VAL A 1 87 ? -3.956 7.554 16.331 1.00 87.25 87 VAL A CA 1
ATOM 668 C C . VAL A 1 87 ? -3.472 6.553 15.284 1.00 87.25 87 VAL A C 1
ATOM 670 O O . VAL A 1 87 ? -3.296 6.940 14.131 1.00 87.25 87 VAL A O 1
ATOM 673 N N . ALA A 1 88 ? -3.390 5.267 15.631 1.00 86.44 88 ALA A N 1
ATOM 674 C CA . ALA A 1 88 ? -2.955 4.218 14.712 1.00 86.44 88 ALA A CA 1
ATOM 675 C C . ALA A 1 88 ? -3.847 4.129 13.459 1.00 86.44 88 ALA A C 1
ATOM 677 O O . ALA A 1 88 ? -3.343 4.079 12.339 1.00 86.44 88 ALA A O 1
ATOM 678 N N . LEU A 1 89 ? -5.176 4.209 13.611 1.00 87.50 89 LEU A N 1
ATOM 679 C CA . LEU A 1 89 ? -6.105 4.201 12.475 1.00 87.50 89 LEU A CA 1
ATOM 680 C C . LEU A 1 89 ? -5.932 5.434 11.571 1.00 87.50 89 LEU A C 1
ATOM 682 O O . LEU A 1 89 ? -6.063 5.342 10.347 1.00 87.50 89 LEU A O 1
ATOM 686 N N . LYS A 1 90 ? -5.657 6.603 12.162 1.00 89.69 90 LYS A N 1
ATOM 687 C CA . LYS A 1 90 ? -5.408 7.845 11.420 1.00 89.69 90 LYS A CA 1
ATOM 688 C C . LYS A 1 90 ? -4.100 7.763 10.637 1.00 89.69 90 LYS A C 1
ATOM 690 O O . LYS A 1 90 ? -4.087 8.139 9.464 1.00 89.69 90 LYS A O 1
ATOM 695 N N . ASP A 1 91 ? -3.041 7.263 11.262 1.00 88.75 91 ASP A N 1
ATOM 696 C CA . ASP A 1 91 ? -1.735 7.101 10.627 1.00 88.75 91 ASP A CA 1
ATOM 697 C C . ASP A 1 91 ? -1.806 6.082 9.492 1.00 88.75 91 ASP A C 1
ATOM 699 O O . ASP 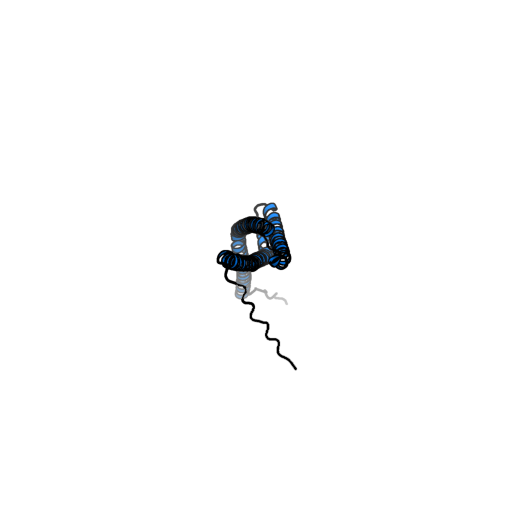A 1 91 ? -1.396 6.389 8.371 1.00 88.75 91 ASP A O 1
ATOM 703 N N . TRP A 1 92 ? -2.467 4.947 9.720 1.00 88.94 92 TRP A N 1
ATOM 704 C CA . TRP A 1 92 ? -2.667 3.926 8.696 1.00 88.94 92 TRP A CA 1
ATOM 705 C C . TRP A 1 92 ? -3.477 4.441 7.499 1.00 88.94 92 TRP A C 1
ATOM 707 O O . TRP A 1 92 ? -3.108 4.240 6.337 1.00 88.94 92 TRP A O 1
ATOM 717 N N . ARG A 1 93 ? -4.540 5.217 7.755 1.00 91.25 93 ARG A N 1
ATOM 718 C CA . ARG A 1 93 ? -5.301 5.902 6.699 1.00 91.25 93 ARG A CA 1
ATOM 719 C C . ARG A 1 93 ? -4.436 6.894 5.925 1.00 91.25 93 ARG A C 1
ATOM 721 O O . ARG A 1 93 ? -4.542 6.952 4.701 1.00 91.25 93 ARG A O 1
ATOM 728 N N . LYS A 1 94 ? -3.594 7.668 6.613 1.00 92.69 94 LYS A N 1
ATOM 729 C CA . LYS A 1 94 ? -2.698 8.650 5.990 1.00 92.69 94 LYS A CA 1
ATOM 730 C C . LYS A 1 94 ? -1.670 7.963 5.089 1.00 92.69 94 LYS A C 1
ATOM 732 O O . LYS A 1 94 ? -1.487 8.409 3.957 1.00 92.69 94 LYS A O 1
ATOM 737 N N . THR A 1 95 ? -1.057 6.868 5.545 1.00 90.44 95 THR A N 1
ATOM 738 C CA . THR A 1 95 ? -0.142 6.045 4.736 1.00 90.44 95 THR A CA 1
ATOM 739 C C . THR A 1 95 ? -0.856 5.518 3.487 1.00 90.44 95 THR A C 1
ATOM 741 O O . THR A 1 95 ? -0.364 5.704 2.372 1.00 90.44 95 THR A O 1
ATOM 744 N N . ASN A 1 96 ? -2.061 4.953 3.641 1.00 92.56 96 ASN A N 1
ATOM 745 C CA . ASN A 1 96 ? -2.853 4.434 2.522 1.00 92.56 96 ASN A CA 1
ATOM 746 C C . ASN A 1 96 ? -3.224 5.521 1.499 1.00 92.56 96 ASN A C 1
ATOM 748 O O . ASN A 1 96 ? -3.088 5.312 0.298 1.00 92.56 96 ASN A O 1
ATOM 752 N N . GLN A 1 97 ? -3.672 6.693 1.962 1.00 92.81 97 GLN A N 1
ATOM 753 C CA . GLN A 1 97 ? -4.026 7.824 1.097 1.00 92.81 97 GLN A CA 1
ATOM 754 C C . GLN A 1 97 ? -2.808 8.388 0.360 1.00 92.81 97 GLN A C 1
ATOM 756 O O . GLN A 1 97 ? -2.893 8.674 -0.833 1.00 92.81 97 GLN A O 1
ATOM 761 N N . GLY A 1 98 ? -1.670 8.521 1.048 1.00 92.06 98 GLY A N 1
ATOM 762 C CA . GLY A 1 98 ? -0.421 8.971 0.437 1.00 92.06 98 GLY A CA 1
ATOM 763 C C . GLY A 1 98 ? 0.041 8.027 -0.672 1.00 92.06 98 GLY A C 1
ATOM 764 O O . GLY A 1 98 ? 0.409 8.478 -1.758 1.00 92.06 98 GLY A O 1
ATOM 765 N N . LEU A 1 99 ? -0.049 6.718 -0.430 1.00 90.88 99 LEU A N 1
ATOM 766 C CA . LEU A 1 99 ? 0.265 5.711 -1.433 1.00 90.88 99 LEU A CA 1
ATOM 767 C C . LEU A 1 99 ? -0.742 5.738 -2.595 1.00 90.88 99 LEU A C 1
ATOM 769 O O . LEU A 1 99 ? -0.329 5.815 -3.749 1.00 90.88 99 LEU A O 1
ATOM 773 N N . ALA A 1 100 ? -2.047 5.778 -2.313 1.00 91.06 100 ALA A N 1
ATOM 774 C CA . ALA A 1 100 ? -3.092 5.871 -3.334 1.00 91.06 100 ALA A CA 1
ATOM 775 C C . ALA A 1 100 ? -2.918 7.097 -4.245 1.00 91.06 100 ALA A C 1
ATOM 777 O O . ALA A 1 100 ? -3.052 6.978 -5.460 1.00 91.06 100 ALA A O 1
ATOM 778 N N . ALA A 1 101 ? -2.559 8.257 -3.687 1.00 91.75 101 ALA A N 1
ATOM 779 C CA . ALA A 1 101 ? -2.312 9.473 -4.458 1.00 91.75 101 ALA A CA 1
ATOM 780 C C . ALA A 1 101 ? -1.098 9.337 -5.392 1.00 91.75 101 ALA A C 1
ATOM 782 O O . ALA A 1 101 ? -1.137 9.794 -6.533 1.00 91.75 101 ALA A O 1
ATOM 783 N N . ARG A 1 102 ? -0.017 8.691 -4.935 1.00 89.50 102 ARG A N 1
ATOM 784 C CA . ARG A 1 102 ? 1.184 8.449 -5.755 1.00 89.50 102 ARG A CA 1
ATOM 785 C C . ARG A 1 102 ? 0.892 7.518 -6.924 1.00 89.50 102 ARG A C 1
ATOM 787 O O . ARG A 1 102 ? 1.269 7.822 -8.053 1.00 89.50 102 ARG A O 1
ATOM 794 N N . VAL A 1 103 ? 0.182 6.424 -6.664 1.00 87.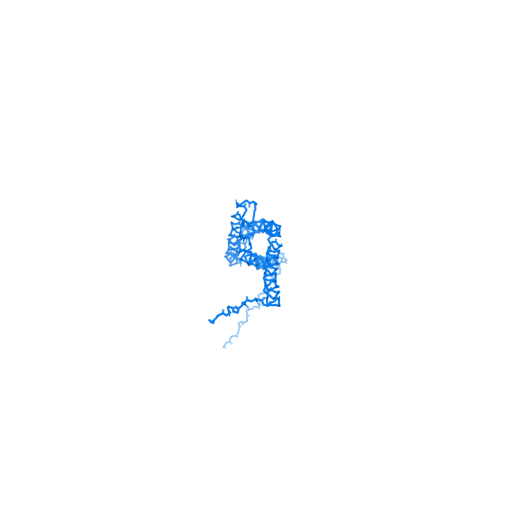38 103 VAL A N 1
ATOM 795 C CA . VAL A 1 103 ? -0.207 5.490 -7.725 1.00 87.38 103 VAL A CA 1
ATOM 796 C C . VAL A 1 103 ? -1.244 6.140 -8.659 1.00 87.38 103 VAL A C 1
ATOM 798 O O . VAL A 1 103 ? -1.159 5.983 -9.875 1.00 87.38 103 VAL A O 1
ATOM 801 N N . GLY A 1 104 ? -2.145 6.974 -8.129 1.00 87.69 104 GLY A N 1
ATOM 802 C CA . GLY A 1 104 ? -3.071 7.805 -8.908 1.00 87.69 104 GLY A CA 1
ATOM 803 C C . GLY A 1 104 ? -2.353 8.705 -9.918 1.00 87.69 104 GLY A C 1
ATOM 804 O O . GLY A 1 104 ? -2.634 8.623 -11.113 1.00 87.69 104 GLY A O 1
ATOM 805 N N . LYS A 1 105 ? -1.331 9.452 -9.480 1.00 88.81 105 LYS A N 1
ATOM 806 C CA . LYS A 1 105 ? -0.484 10.265 -10.376 1.00 88.81 105 LYS A CA 1
ATOM 807 C C . LYS A 1 105 ? 0.163 9.446 -11.495 1.00 88.81 105 LYS A C 1
ATOM 809 O O . LYS A 1 105 ? 0.289 9.932 -12.613 1.00 88.81 105 LYS A O 1
ATOM 814 N N . LEU A 1 106 ? 0.575 8.206 -11.218 1.00 86.38 106 LEU A N 1
ATOM 815 C CA . LEU A 1 106 ? 1.125 7.314 -12.246 1.00 86.38 106 LEU A CA 1
ATOM 816 C C . LEU A 1 106 ? 0.056 6.855 -13.243 1.00 86.38 106 LEU A C 1
ATOM 818 O O . LEU A 1 106 ? 0.347 6.734 -14.433 1.00 86.38 106 LEU A O 1
ATOM 822 N N . SER A 1 107 ? -1.178 6.627 -12.789 1.00 84.06 107 SER A N 1
ATOM 823 C CA . SER A 1 107 ? -2.284 6.258 -13.680 1.00 84.06 107 SER A CA 1
ATOM 824 C C . SER A 1 107 ? -2.720 7.391 -14.610 1.00 84.06 107 SER A C 1
ATOM 826 O O . SER A 1 107 ? -3.057 7.123 -15.762 1.00 84.06 107 SER A O 1
ATOM 828 N N . GLU A 1 108 ? -2.627 8.645 -14.158 1.00 88.31 108 GLU A N 1
ATOM 829 C CA . GLU A 1 108 ? -2.950 9.840 -14.951 1.00 88.31 108 GLU A CA 1
ATOM 830 C C . GLU A 1 108 ? -1.994 10.062 -16.134 1.00 88.31 108 GLU A C 1
ATOM 832 O O . GLU A 1 108 ? -2.384 10.651 -17.137 1.00 88.31 108 GLU A O 1
ATOM 837 N N . MET A 1 109 ? -0.756 9.553 -16.073 1.00 84.75 109 MET A N 1
ATOM 838 C CA . MET A 1 109 ? 0.252 9.748 -17.130 1.00 84.75 109 MET A CA 1
ATOM 839 C C . MET A 1 109 ? -0.044 9.002 -18.447 1.00 84.75 109 MET A C 1
ATOM 841 O O . MET A 1 109 ? 0.735 9.118 -19.394 1.00 84.75 109 MET A O 1
ATOM 845 N N . GLY A 1 110 ? -1.147 8.252 -18.531 1.00 78.50 110 GLY A N 1
ATOM 846 C CA . GLY A 1 110 ? -1.505 7.448 -19.700 1.00 78.50 110 GLY A CA 1
ATOM 847 C C . GLY A 1 110 ? -0.596 6.222 -19.899 1.00 78.50 110 GLY A C 1
ATOM 848 O O . GLY A 1 110 ? 0.426 6.063 -19.224 1.00 78.50 110 GLY A O 1
ATOM 849 N N . PRO A 1 111 ? -0.973 5.281 -20.780 1.00 79.25 111 PRO A N 1
ATOM 850 C CA . PRO A 1 111 ? -0.134 4.130 -21.096 1.00 79.25 111 PRO A CA 1
ATOM 851 C C . PRO A 1 111 ? 1.104 4.557 -21.891 1.00 79.25 111 PRO A C 1
ATOM 853 O O . PRO A 1 111 ? 0.995 5.244 -22.902 1.00 79.25 111 PRO A O 1
ATOM 856 N N . GLY A 1 112 ? 2.294 4.133 -21.457 1.00 85.12 112 GLY A N 1
ATOM 857 C CA . GLY A 1 112 ? 3.519 4.401 -22.207 1.00 85.12 112 GLY A CA 1
ATOM 858 C C . GLY A 1 112 ? 4.814 4.152 -21.439 1.00 85.12 112 GLY A C 1
ATOM 859 O O . GLY A 1 112 ? 4.822 3.917 -20.230 1.00 85.12 112 GLY A O 1
ATOM 860 N N . ILE A 1 113 ? 5.931 4.249 -22.165 1.00 84.00 113 ILE A N 1
ATOM 861 C CA . ILE A 1 113 ? 7.289 4.044 -21.634 1.00 84.00 113 ILE A CA 1
ATOM 862 C C . ILE A 1 113 ? 7.579 5.014 -20.482 1.00 84.00 113 ILE A C 1
ATOM 864 O O . ILE A 1 113 ? 8.097 4.596 -19.453 1.00 84.00 113 ILE A O 1
ATOM 868 N N . LYS A 1 114 ? 7.158 6.281 -20.596 1.00 86.12 114 LYS A N 1
ATOM 869 C CA . LYS A 1 114 ? 7.334 7.295 -19.544 1.00 86.12 114 LYS A CA 1
ATOM 870 C C . LYS A 1 114 ? 6.724 6.867 -18.204 1.00 86.12 114 LYS A C 1
ATOM 872 O O . LYS A 1 114 ? 7.381 6.997 -17.175 1.00 86.12 114 LYS A O 1
ATOM 877 N N . ARG A 1 115 ? 5.503 6.314 -18.213 1.00 87.25 115 ARG A N 1
ATOM 878 C CA . ARG A 1 115 ? 4.838 5.804 -17.002 1.00 87.25 115 ARG A CA 1
ATOM 879 C C . ARG A 1 115 ? 5.635 4.668 -16.374 1.00 87.25 115 ARG A C 1
ATOM 881 O O . ARG A 1 115 ? 5.816 4.644 -15.164 1.00 87.25 115 ARG A O 1
ATOM 888 N N . ARG A 1 116 ? 6.129 3.743 -17.193 1.00 86.69 116 ARG A N 1
ATOM 889 C CA . ARG A 1 116 ? 6.886 2.579 -16.721 1.00 86.69 116 ARG A CA 1
ATOM 890 C C . ARG A 1 116 ? 8.270 2.953 -16.181 1.00 86.69 116 ARG A C 1
ATOM 892 O O . ARG A 1 116 ? 8.705 2.378 -15.193 1.00 86.69 116 ARG A O 1
ATOM 899 N N . ILE A 1 117 ? 8.924 3.953 -16.772 1.00 86.56 117 ILE A N 1
ATOM 900 C CA . ILE A 1 117 ? 10.163 4.534 -16.234 1.00 86.56 117 ILE A CA 1
ATOM 901 C C . ILE A 1 117 ? 9.890 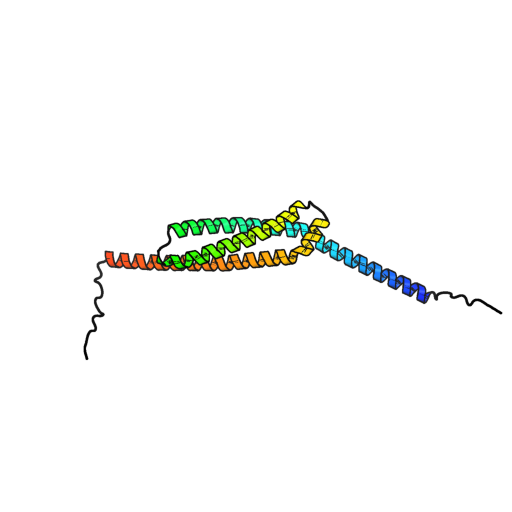5.185 -14.874 1.00 86.56 117 ILE A C 1
ATOM 903 O O . ILE A 1 117 ? 10.603 4.920 -13.913 1.00 86.56 117 ILE A O 1
ATOM 907 N N . MET A 1 118 ? 8.831 5.992 -14.765 1.00 87.62 118 MET A N 1
ATOM 908 C CA . MET A 1 118 ? 8.446 6.610 -13.490 1.00 87.62 118 MET A CA 1
ATOM 909 C C . MET A 1 118 ? 8.069 5.574 -12.428 1.00 87.62 118 MET A C 1
ATOM 911 O O . MET A 1 118 ? 8.424 5.744 -11.263 1.00 87.62 118 MET A O 1
ATOM 915 N N . TRP A 1 119 ? 7.393 4.491 -12.823 1.00 87.62 119 TRP A N 1
ATOM 916 C CA . TRP A 1 119 ? 7.156 3.342 -11.952 1.00 87.62 119 TRP A CA 1
ATOM 917 C C . TRP A 1 119 ? 8.468 2.775 -11.435 1.00 87.62 119 TRP A C 1
ATOM 919 O O . TRP A 1 119 ? 8.633 2.698 -10.227 1.00 87.62 119 TRP A O 1
ATOM 929 N N . TRP A 1 120 ? 9.409 2.459 -12.325 1.00 86.88 120 TRP A N 1
ATOM 930 C CA . TRP A 1 120 ? 10.696 1.881 -11.951 1.00 86.88 120 TRP A CA 1
ATOM 931 C C . TRP A 1 120 ? 11.466 2.763 -10.956 1.00 86.88 120 TRP A C 1
ATOM 933 O O . TRP A 1 120 ? 11.937 2.269 -9.935 1.00 86.88 120 TRP A O 1
ATOM 943 N N . TYR A 1 121 ? 11.503 4.082 -11.180 1.00 87.31 121 TYR A N 1
ATOM 944 C CA . TYR A 1 121 ? 12.122 5.021 -10.237 1.00 87.31 121 TYR A CA 1
ATOM 945 C C . TYR A 1 121 ? 11.426 5.054 -8.868 1.00 87.31 121 TYR A C 1
ATOM 947 O O . TYR A 1 121 ? 12.091 5.179 -7.842 1.00 87.31 121 TYR A O 1
ATOM 955 N N . GLY A 1 122 ? 10.095 4.957 -8.836 1.00 86.88 122 GLY A N 1
ATOM 956 C CA . GLY A 1 122 ? 9.311 5.039 -7.601 1.00 86.88 122 GLY A CA 1
ATOM 957 C C . GLY A 1 122 ? 9.009 3.694 -6.933 1.00 86.88 122 GLY A C 1
ATOM 958 O O . GLY A 1 122 ? 8.455 3.677 -5.833 1.00 86.88 122 GLY A O 1
ATOM 959 N N . GLN A 1 123 ? 9.326 2.567 -7.574 1.00 87.88 123 GLN A N 1
ATOM 960 C CA . GLN A 1 123 ? 8.860 1.239 -7.172 1.00 87.88 123 GLN A CA 1
ATOM 961 C C . GLN A 1 123 ? 9.343 0.866 -5.774 1.00 87.88 123 GLN A C 1
ATOM 963 O O . GLN A 1 123 ? 8.543 0.425 -4.954 1.00 87.88 123 GLN A O 1
ATOM 968 N N . ASN A 1 124 ? 10.616 1.112 -5.462 1.00 87.94 124 ASN A N 1
ATOM 969 C CA . ASN A 1 124 ? 11.174 0.811 -4.141 1.00 87.94 124 ASN A CA 1
ATOM 970 C C . ASN A 1 124 ? 10.472 1.596 -3.026 1.00 87.94 124 ASN A C 1
ATOM 972 O O . ASN A 1 124 ? 10.151 1.038 -1.979 1.00 87.94 124 ASN A O 1
ATOM 976 N N . GLU A 1 125 ? 10.174 2.875 -3.259 1.00 89.00 125 GLU A N 1
ATOM 977 C CA . GLU A 1 125 ? 9.474 3.712 -2.282 1.00 89.00 125 GLU A CA 1
ATOM 978 C C . GLU A 1 125 ? 8.010 3.273 -2.106 1.00 89.00 125 GLU A C 1
ATOM 980 O O . GLU A 1 125 ? 7.480 3.250 -0.990 1.00 89.00 125 GLU A O 1
ATOM 985 N N . MET A 1 126 ? 7.350 2.882 -3.201 1.00 88.06 126 MET A N 1
ATOM 986 C CA . MET A 1 126 ? 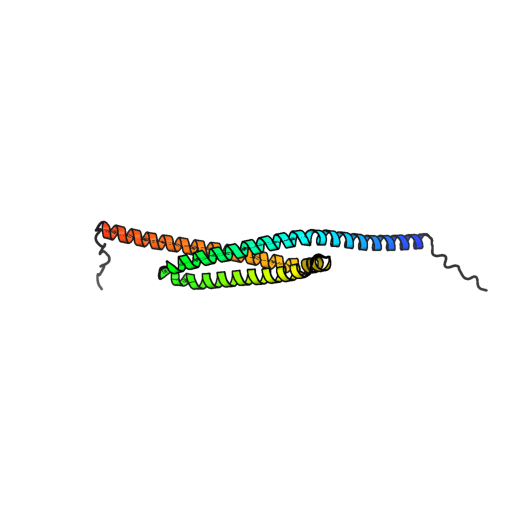5.990 2.341 -3.171 1.00 88.06 126 MET A CA 1
ATOM 987 C C . MET A 1 126 ? 5.929 0.990 -2.450 1.00 88.06 126 MET A C 1
ATOM 989 O O . MET A 1 126 ? 5.034 0.781 -1.630 1.00 88.06 126 MET A O 1
ATOM 993 N N . LEU A 1 127 ? 6.900 0.103 -2.682 1.00 88.12 127 LEU A N 1
ATOM 994 C CA . LEU A 1 127 ? 7.020 -1.178 -1.984 1.00 88.12 127 LEU A CA 1
ATO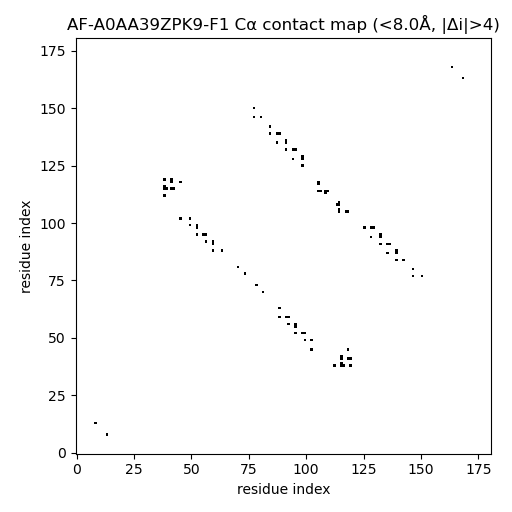M 995 C C . LEU A 1 127 ? 7.323 -0.990 -0.495 1.00 88.12 127 LEU A C 1
ATOM 997 O O . LEU A 1 127 ? 6.697 -1.647 0.334 1.00 88.12 127 LEU A O 1
ATOM 1001 N N . ALA A 1 128 ? 8.205 -0.055 -0.137 1.00 90.62 128 ALA A N 1
ATOM 1002 C CA . ALA A 1 128 ? 8.465 0.294 1.258 1.00 90.62 128 ALA A CA 1
ATOM 1003 C C . ALA A 1 128 ? 7.200 0.830 1.949 1.00 90.62 128 ALA A C 1
ATOM 1005 O O . ALA A 1 128 ? 6.874 0.428 3.065 1.00 90.62 128 ALA A O 1
ATOM 1006 N N . SER A 1 129 ? 6.434 1.680 1.258 1.00 90.19 129 SER A N 1
ATOM 1007 C CA . SER A 1 129 ? 5.154 2.191 1.761 1.00 90.19 129 SER A CA 1
ATOM 1008 C C . SER A 1 129 ? 4.120 1.074 1.940 1.00 90.19 129 SER A C 1
ATOM 1010 O O . SER A 1 129 ? 3.393 1.075 2.928 1.00 90.19 129 SER A O 1
ATOM 1012 N N . MET A 1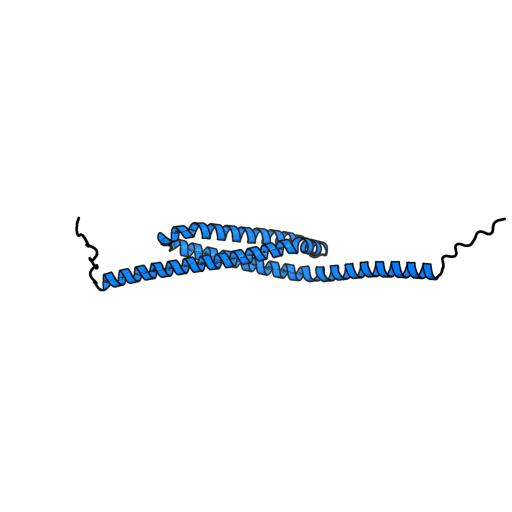 130 ? 4.073 0.093 1.031 1.00 89.25 130 MET A N 1
ATOM 1013 C CA . MET A 1 130 ? 3.224 -1.098 1.172 1.00 89.25 130 MET A CA 1
ATOM 1014 C C . MET A 1 130 ? 3.647 -1.999 2.328 1.00 89.25 130 MET A C 1
ATOM 1016 O O . MET A 1 130 ? 2.793 -2.498 3.057 1.00 89.25 130 MET A O 1
ATOM 1020 N N . ALA A 1 131 ? 4.950 -2.212 2.508 1.00 90.38 131 ALA A N 1
ATOM 1021 C CA . ALA A 1 131 ? 5.473 -2.976 3.633 1.00 90.38 131 ALA A CA 1
ATOM 1022 C C . ALA A 1 131 ? 5.101 -2.298 4.957 1.00 90.38 131 ALA A C 1
ATOM 1024 O O . ALA A 1 131 ? 4.594 -2.956 5.863 1.00 90.38 131 ALA A O 1
ATOM 1025 N N . LYS A 1 132 ? 5.238 -0.968 5.026 1.00 91.75 132 LYS A N 1
ATOM 1026 C CA . LYS A 1 132 ? 4.784 -0.172 6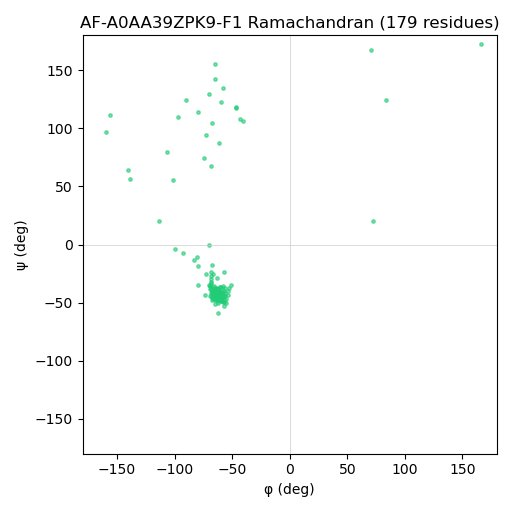.168 1.00 91.75 132 LYS A CA 1
ATOM 1027 C C . LYS A 1 132 ? 3.280 -0.320 6.400 1.00 91.75 132 LYS A C 1
ATOM 1029 O O . LYS A 1 132 ? 2.870 -0.597 7.518 1.00 91.75 132 LYS A O 1
ATOM 1034 N N . LEU A 1 133 ? 2.469 -0.209 5.347 1.00 90.69 133 LEU A N 1
ATOM 1035 C CA . LEU A 1 133 ? 1.014 -0.375 5.411 1.00 90.69 133 LEU A CA 1
ATOM 1036 C C . LEU A 1 133 ? 0.608 -1.754 5.956 1.00 90.69 133 LEU A C 1
ATOM 1038 O O . LEU A 1 133 ? -0.402 -1.880 6.647 1.00 90.69 133 LEU A O 1
ATOM 1042 N N . ARG A 1 134 ? 1.384 -2.790 5.622 1.00 88.75 134 ARG A N 1
ATOM 1043 C CA . ARG A 1 134 ? 1.182 -4.158 6.101 1.00 88.75 134 ARG A CA 1
ATOM 1044 C C . ARG A 1 134 ? 1.593 -4.317 7.563 1.00 88.75 134 ARG A C 1
ATOM 1046 O O . ARG A 1 134 ? 0.824 -4.887 8.320 1.00 88.75 134 ARG A O 1
ATOM 1053 N N . SER A 1 135 ? 2.728 -3.749 7.963 1.00 90.62 135 SER A N 1
ATOM 1054 C CA . SER A 1 135 ? 3.133 -3.700 9.374 1.00 90.62 135 SER A CA 1
ATOM 1055 C C . SER A 1 135 ? 2.088 -2.972 10.223 1.00 90.62 135 SER A C 1
ATOM 1057 O O . SER A 1 135 ? 1.619 -3.520 11.209 1.00 90.62 135 SER A O 1
ATOM 1059 N N . GLU A 1 136 ? 1.638 -1.789 9.785 1.00 88.50 136 GLU A N 1
ATOM 1060 C CA . GLU A 1 136 ? 0.601 -1.005 10.474 1.00 88.50 136 GLU A CA 1
ATOM 1061 C C . GLU A 1 136 ? -0.707 -1.803 10.613 1.00 88.50 136 GLU A C 1
ATOM 1063 O O . GLU A 1 136 ? -1.369 -1.733 11.647 1.00 88.50 136 GLU A O 1
ATOM 1068 N N . LYS A 1 137 ? -1.071 -2.606 9.603 1.00 87.94 137 LYS A N 1
ATOM 1069 C CA . LYS A 1 137 ? -2.219 -3.520 9.673 1.00 87.94 137 LYS A CA 1
ATOM 1070 C C . LYS A 1 137 ? -2.032 -4.593 10.746 1.00 87.94 137 LYS A C 1
ATOM 1072 O O . LYS A 1 137 ? -2.979 -4.879 11.483 1.00 87.94 137 LYS A O 1
ATOM 1077 N N . ASP A 1 138 ? -0.868 -5.230 10.782 1.00 87.19 138 ASP A N 1
ATOM 1078 C CA . ASP A 1 138 ? -0.586 -6.336 11.697 1.00 87.19 138 ASP A CA 1
ATOM 1079 C C . ASP A 1 138 ? -0.548 -5.823 13.149 1.00 87.19 138 ASP A C 1
ATOM 1081 O O . ASP A 1 138 ? -1.238 -6.374 14.012 1.00 87.19 138 ASP A O 1
ATOM 1085 N N . ASP A 1 139 ? 0.110 -4.683 13.385 1.00 86.12 139 ASP A N 1
ATOM 1086 C CA . ASP A 1 139 ? 0.128 -3.980 14.676 1.00 86.12 139 ASP A CA 1
ATOM 1087 C C . ASP A 1 139 ? -1.289 -3.608 15.130 1.00 86.12 139 ASP A C 1
ATOM 1089 O O . ASP A 1 139 ? -1.687 -3.823 16.279 1.00 86.12 139 ASP A O 1
ATOM 1093 N N . PHE A 1 140 ? -2.101 -3.084 14.210 1.00 82.94 140 PHE A N 1
ATOM 1094 C CA . PHE A 1 140 ? -3.473 -2.699 14.512 1.00 82.94 140 PHE A CA 1
ATOM 1095 C C . PHE A 1 140 ? -4.380 -3.905 14.786 1.00 82.94 140 PHE A C 1
ATOM 1097 O O . PHE A 1 140 ? -5.251 -3.847 15.656 1.00 82.94 140 PHE A O 1
ATOM 1104 N N . SER A 1 141 ? -4.163 -5.017 14.084 1.00 82.94 141 SER A N 1
ATOM 1105 C CA . SER A 1 141 ? -4.880 -6.271 14.331 1.00 82.94 141 SER A CA 1
ATOM 1106 C C . SER A 1 141 ? -4.563 -6.811 15.729 1.00 82.94 141 SER A C 1
ATOM 1108 O O . SER A 1 141 ? -5.474 -7.228 16.445 1.00 82.94 141 SER A O 1
ATOM 1110 N N . ALA A 1 142 ? -3.301 -6.727 16.161 1.00 86.56 142 ALA A N 1
ATOM 1111 C CA . ALA A 1 142 ? -2.897 -7.088 17.518 1.00 86.56 142 ALA A CA 1
ATOM 1112 C C . ALA A 1 142 ? -3.537 -6.175 18.582 1.00 86.56 142 ALA A C 1
ATOM 1114 O O . ALA A 1 142 ? -4.032 -6.664 19.603 1.00 86.56 142 ALA A O 1
ATOM 1115 N N . LEU A 1 143 ? -3.603 -4.861 18.330 1.00 83.44 143 LEU A N 1
ATOM 1116 C CA . LEU A 1 143 ? -4.299 -3.915 19.212 1.00 83.44 143 LEU A CA 1
ATOM 1117 C C . LEU A 1 143 ? -5.796 -4.232 19.330 1.00 83.44 143 LEU A C 1
ATOM 1119 O O . LEU A 1 143 ? -6.333 -4.222 20.437 1.00 83.44 143 LEU A O 1
ATOM 1123 N N . LEU A 1 144 ? -6.465 -4.554 18.218 1.00 82.44 144 LEU A N 1
ATOM 1124 C CA . LEU A 1 144 ? -7.880 -4.935 18.219 1.00 82.44 144 LEU A CA 1
ATOM 1125 C C . LEU A 1 144 ? -8.121 -6.224 19.013 1.00 82.44 144 LEU A C 1
ATOM 1127 O O . LEU A 1 144 ? -9.041 -6.270 19.826 1.00 82.44 144 LEU A O 1
ATOM 1131 N N . LEU A 1 145 ? -7.290 -7.250 18.823 1.00 85.56 145 LEU A N 1
ATOM 1132 C CA . LEU A 1 145 ? -7.391 -8.499 19.584 1.00 85.56 145 LEU A CA 1
ATOM 1133 C C . LEU A 1 145 ? -7.183 -8.266 21.082 1.00 85.56 145 LEU A C 1
ATOM 1135 O O . LEU A 1 145 ? -7.931 -8.799 21.897 1.00 85.56 145 LEU A O 1
ATOM 1139 N N . THR A 1 146 ? -6.216 -7.423 21.444 1.00 85.56 146 THR A N 1
ATOM 1140 C CA . THR A 1 146 ? -5.962 -7.051 22.843 1.00 85.56 146 THR A CA 1
ATOM 1141 C C . THR A 1 146 ? -7.163 -6.321 23.444 1.00 85.56 146 THR A C 1
ATOM 1143 O O . THR A 1 146 ? -7.578 -6.620 24.563 1.00 85.56 146 THR A O 1
ATOM 1146 N N . TYR A 1 147 ? -7.756 -5.395 22.687 1.00 83.25 147 TYR A N 1
ATOM 1147 C CA . TYR A 1 147 ? -8.955 -4.671 23.094 1.00 83.25 147 TYR A CA 1
ATOM 1148 C C . TYR A 1 147 ? -10.148 -5.616 23.307 1.00 83.25 147 TYR A C 1
ATOM 1150 O O . TYR A 1 147 ? -10.800 -5.558 24.349 1.00 83.25 147 TYR A O 1
ATOM 1158 N N . LEU A 1 148 ? -10.413 -6.512 22.350 1.00 83.69 148 LEU A N 1
ATOM 1159 C CA . LEU A 1 148 ? -11.505 -7.486 22.433 1.00 83.69 148 LEU A CA 1
ATOM 1160 C C . LEU A 1 148 ? -11.307 -8.467 23.590 1.00 83.69 148 LEU A C 1
ATOM 1162 O O . LEU A 1 148 ? -12.246 -8.705 24.342 1.00 83.69 148 LEU A O 1
ATOM 1166 N N . SER A 1 149 ? -10.090 -8.981 23.769 1.00 87.00 149 SER A N 1
ATOM 1167 C CA . SER A 1 149 ? -9.735 -9.861 24.887 1.00 87.00 149 SER A CA 1
ATOM 1168 C C . SER A 1 149 ? -10.022 -9.188 26.230 1.00 87.00 149 SER A C 1
ATOM 1170 O O . SER A 1 149 ? -10.752 -9.729 27.058 1.00 87.00 149 SER A O 1
ATOM 1172 N N . ARG A 1 150 ? -9.558 -7.944 26.406 1.00 83.00 150 ARG A N 1
ATOM 1173 C CA . ARG A 1 150 ? -9.795 -7.184 27.637 1.00 83.00 150 ARG A CA 1
ATOM 1174 C C . ARG A 1 150 ? -11.282 -6.922 27.876 1.00 83.00 150 ARG A C 1
ATOM 1176 O O . ARG A 1 150 ? -11.736 -7.043 29.007 1.00 83.00 150 ARG A O 1
ATOM 1183 N N . LYS A 1 151 ? -12.042 -6.616 26.820 1.00 82.62 151 LYS A N 1
ATOM 1184 C CA . LYS A 1 151 ? -13.497 -6.441 26.906 1.00 82.62 151 LYS A CA 1
ATOM 1185 C C . LYS A 1 151 ? -14.200 -7.722 27.361 1.00 82.62 151 LYS A C 1
ATOM 1187 O O . LYS A 1 151 ? -15.054 -7.651 28.238 1.00 82.62 151 LYS A O 1
ATOM 1192 N N . ILE A 1 152 ? -13.825 -8.875 26.806 1.00 85.44 152 ILE A N 1
ATOM 1193 C CA . ILE A 1 152 ? -14.382 -10.177 27.200 1.00 85.44 152 ILE A CA 1
ATOM 1194 C C . ILE A 1 152 ? -14.084 -10.458 28.676 1.00 85.44 152 ILE A C 1
ATOM 1196 O O . ILE A 1 152 ? -15.005 -10.785 29.415 1.00 85.44 152 ILE A O 1
ATOM 1200 N N . SER A 1 153 ? -12.846 -10.246 29.137 1.00 85.00 153 SER A N 1
ATOM 1201 C CA . SER A 1 153 ? -12.494 -10.439 30.552 1.00 85.00 153 SER A CA 1
ATOM 1202 C C . SER A 1 153 ? -13.274 -9.516 31.493 1.00 85.00 153 SER A C 1
ATOM 1204 O O . SER A 1 153 ? -13.708 -9.944 32.562 1.00 85.00 153 SER A O 1
ATOM 1206 N N . THR A 1 154 ? -13.491 -8.254 31.105 1.00 82.00 154 THR A N 1
ATOM 1207 C CA . THR A 1 154 ? -14.329 -7.325 31.877 1.00 82.00 154 THR A CA 1
ATOM 1208 C C . THR A 1 154 ? -15.775 -7.823 31.949 1.00 82.00 154 THR A C 1
ATOM 1210 O O . THR A 1 154 ? -16.359 -7.873 33.031 1.00 82.00 154 THR A O 1
ATOM 1213 N N . GLN A 1 155 ? -16.344 -8.264 30.825 1.00 82.94 155 GLN A N 1
ATOM 1214 C CA . GLN A 1 155 ? -17.703 -8.811 30.781 1.00 82.94 155 GLN A CA 1
ATOM 1215 C C . GLN A 1 155 ? -17.849 -10.096 31.605 1.00 82.94 155 GLN A C 1
ATOM 1217 O O . GLN A 1 155 ? -18.830 -10.237 32.330 1.00 82.94 155 GLN A O 1
ATOM 1222 N N . GLU A 1 156 ? -16.869 -10.996 31.551 1.00 87.19 156 GLU A N 1
ATOM 1223 C CA . GLU A 1 156 ? -16.825 -12.213 32.368 1.00 87.19 156 GLU A CA 1
ATOM 1224 C C . GLU A 1 156 ? -16.807 -11.876 33.864 1.00 87.19 156 GLU A C 1
ATOM 1226 O O . GLU A 1 156 ? -17.597 -12.421 34.635 1.00 87.19 156 GLU A O 1
ATOM 1231 N N . HIS A 1 157 ? -15.996 -10.894 34.274 1.00 84.12 157 HIS A N 1
ATOM 1232 C CA . HIS A 1 157 ? -15.979 -10.423 35.658 1.00 84.12 157 HIS A CA 1
ATOM 1233 C C . HIS A 1 157 ? -17.333 -9.843 36.098 1.00 84.12 157 HIS A C 1
ATOM 1235 O O . HIS A 1 157 ? -17.787 -10.094 37.218 1.00 84.12 157 HIS A O 1
ATOM 1241 N N . HIS A 1 158 ? -18.002 -9.083 35.225 1.00 82.06 158 HIS A N 1
ATOM 1242 C CA . HIS A 1 158 ? -19.336 -8.550 35.506 1.00 82.06 158 HIS A CA 1
ATOM 1243 C C . HIS A 1 158 ? -20.391 -9.652 35.625 1.00 82.06 158 HIS A C 1
ATOM 1245 O O . HIS A 1 158 ? -21.195 -9.606 36.556 1.00 82.06 158 HIS A O 1
ATOM 1251 N N . LEU A 1 159 ? -20.370 -10.648 34.734 1.00 86.81 159 LEU A N 1
ATOM 1252 C CA . LEU A 1 159 ? -21.272 -11.799 34.791 1.00 86.81 159 LEU A CA 1
ATOM 1253 C C . LEU A 1 159 ? -21.084 -12.585 36.085 1.00 86.81 159 LEU A C 1
ATOM 1255 O O . LEU A 1 159 ? -22.060 -12.870 36.771 1.00 86.81 159 LEU A O 1
ATOM 1259 N N . TRP A 1 160 ? -19.838 -12.841 36.475 1.00 87.75 160 TRP A N 1
ATOM 1260 C CA . TRP A 1 160 ? -19.543 -13.572 37.701 1.00 87.75 160 TRP A CA 1
ATOM 1261 C C . TRP A 1 160 ? -19.960 -12.804 38.964 1.00 87.75 160 TRP A C 1
ATOM 1263 O O . TRP A 1 160 ? -20.470 -13.372 39.931 1.00 87.75 160 TRP A O 1
ATOM 1273 N N . ARG A 1 161 ? -19.815 -11.470 38.954 1.00 83.81 161 ARG A N 1
ATOM 1274 C CA . ARG A 1 161 ? -20.335 -10.613 40.030 1.00 83.81 161 ARG A CA 1
ATOM 1275 C C . ARG A 1 161 ? -21.866 -10.658 40.101 1.00 83.81 161 ARG A C 1
ATOM 1277 O O . ARG A 1 161 ? -22.408 -10.660 41.203 1.00 83.81 161 ARG A O 1
ATOM 1284 N N . LEU A 1 162 ? -22.555 -10.678 38.959 1.00 86.19 162 LEU A N 1
ATOM 1285 C CA . LEU A 1 162 ? -24.016 -10.793 38.902 1.00 86.19 162 LEU A CA 1
ATOM 1286 C C . LEU A 1 162 ? -24.502 -12.166 39.377 1.00 86.19 162 LEU A C 1
ATOM 1288 O O . LEU A 1 162 ? -25.477 -12.227 40.119 1.00 86.19 162 LEU A O 1
ATOM 1292 N N . GLU A 1 163 ? -23.805 -13.242 39.010 1.00 88.88 163 GLU A N 1
ATOM 1293 C CA . GLU A 1 163 ? -24.104 -14.603 39.462 1.00 88.88 163 GLU A CA 1
ATOM 1294 C C . GLU A 1 163 ? -24.053 -14.705 40.989 1.00 88.88 163 GLU A C 1
ATOM 1296 O O . GLU A 1 163 ? -25.037 -15.118 41.597 1.00 88.88 163 GLU A O 1
ATOM 1301 N N . ARG A 1 164 ? -22.982 -14.208 41.623 1.00 84.69 164 ARG A N 1
ATOM 1302 C CA . ARG A 1 164 ? -22.869 -14.148 43.093 1.00 84.69 164 ARG A CA 1
ATOM 1303 C C . ARG A 1 164 ? -23.994 -13.367 43.768 1.00 84.69 164 ARG A C 1
ATOM 1305 O O . ARG A 1 164 ? -24.474 -13.751 44.831 1.00 84.69 164 ARG A O 1
ATOM 1312 N N . LEU A 1 165 ? -24.400 -12.245 43.171 1.00 85.56 165 LEU A N 1
ATOM 1313 C CA . LEU A 1 165 ? -25.501 -11.436 43.697 1.00 85.56 165 LEU A CA 1
ATOM 1314 C C . LEU A 1 165 ? -26.849 -12.161 43.568 1.00 85.56 165 LEU A C 1
ATOM 1316 O O . LEU A 1 165 ? -27.713 -11.975 44.421 1.00 85.56 165 LEU A O 1
ATOM 1320 N N . ALA A 1 166 ? -27.024 -12.983 42.532 1.00 83.50 166 ALA A N 1
ATOM 1321 C CA . ALA A 1 166 ? -28.237 -13.759 42.301 1.00 83.50 166 ALA A CA 1
ATOM 1322 C C . ALA A 1 166 ? -28.312 -15.034 43.160 1.00 83.50 166 ALA A C 1
ATOM 1324 O O . ALA A 1 166 ? -29.403 -15.406 43.589 1.00 83.50 166 ALA A O 1
ATOM 1325 N N . THR A 1 167 ? -27.182 -15.692 43.440 1.00 87.25 167 THR A N 1
ATOM 1326 C CA . THR A 1 167 ? -27.117 -16.898 44.287 1.00 87.25 167 THR A CA 1
ATOM 1327 C C . THR A 1 167 ? -27.127 -16.593 45.786 1.00 87.25 167 THR A C 1
ATOM 1329 O O . THR A 1 167 ? -27.330 -17.503 46.587 1.00 87.25 167 THR A O 1
ATOM 1332 N N . GLY A 1 168 ? -26.969 -15.324 46.179 1.00 72.81 168 GLY A N 1
ATOM 1333 C CA . GLY A 1 168 ? -27.060 -14.896 47.576 1.00 72.81 168 GLY A CA 1
ATOM 1334 C C . GLY A 1 168 ? -25.867 -15.316 48.436 1.00 72.81 168 GLY A C 1
ATOM 1335 O O . GLY A 1 168 ? -25.993 -15.346 49.660 1.00 72.81 168 GLY A O 1
ATOM 1336 N N . GLU A 1 169 ? -24.718 -15.633 47.826 1.00 58.62 169 GLU A N 1
ATOM 1337 C CA . GLU A 1 169 ? -23.489 -15.906 48.575 1.00 58.62 169 GLU A CA 1
ATOM 1338 C C . GLU A 1 169 ? -23.106 -14.670 49.413 1.00 58.62 169 GLU A C 1
ATOM 1340 O O . GLU A 1 169 ? -22.951 -13.569 48.864 1.00 58.62 169 GLU A O 1
ATOM 1345 N N . PRO A 1 170 ? -22.979 -14.803 50.748 1.00 56.97 170 PRO A N 1
ATOM 1346 C CA . PRO A 1 170 ? -22.632 -13.682 51.600 1.00 56.97 170 PRO A CA 1
ATOM 1347 C C . PRO A 1 170 ? -21.220 -13.199 51.266 1.00 56.97 170 PRO A C 1
ATOM 1349 O O . PRO A 1 170 ? -20.317 -13.983 50.987 1.00 56.97 170 PRO A O 1
ATOM 1352 N N . ARG A 1 171 ? -21.032 -11.875 51.308 1.00 53.88 171 ARG A N 1
ATOM 1353 C CA . ARG A 1 171 ? -19.711 -11.237 51.298 1.00 53.88 171 ARG A CA 1
ATOM 1354 C C . ARG A 1 171 ? -18.823 -11.962 52.312 1.00 53.88 171 ARG A C 1
ATOM 1356 O O . ARG A 1 171 ? -19.124 -11.891 53.500 1.00 53.88 171 ARG A O 1
ATOM 1363 N N . ASP A 1 172 ? -17.724 -12.563 51.862 1.00 52.38 172 ASP A N 1
ATOM 1364 C CA . ASP A 1 172 ? -16.618 -12.930 52.746 1.00 52.38 172 ASP A CA 1
ATOM 1365 C C . ASP A 1 172 ? -16.059 -11.647 53.374 1.00 52.38 172 ASP A C 1
ATOM 1367 O O . ASP A 1 172 ? -15.154 -10.982 52.866 1.00 52.38 172 ASP A O 1
ATOM 1371 N N . SER A 1 173 ? -16.657 -11.257 54.493 1.00 51.62 173 SER A N 1
ATOM 1372 C CA . SER A 1 173 ? -16.077 -10.372 55.483 1.00 51.62 173 SER A CA 1
ATOM 1373 C C . SER A 1 173 ? -15.032 -11.172 56.260 1.00 51.62 173 SER A C 1
ATOM 1375 O O . SER A 1 173 ? -15.274 -11.586 57.389 1.00 51.62 173 SER A O 1
ATOM 1377 N N . SER A 1 174 ? -13.878 -11.435 55.648 1.00 50.03 174 SER A N 1
ATOM 1378 C CA . SER A 1 174 ? -12.717 -11.969 56.367 1.00 50.03 174 SER A CA 1
ATOM 1379 C C . SER A 1 174 ? -11.414 -11.310 55.918 1.00 50.03 174 SER A C 1
ATOM 1381 O O . SER A 1 174 ? -10.469 -11.976 55.511 1.00 50.03 174 SER A O 1
ATOM 1383 N N . VAL A 1 175 ? -11.348 -9.983 56.020 1.00 51.59 175 VAL A N 1
ATOM 1384 C CA . VAL A 1 175 ? -10.098 -9.298 56.385 1.00 51.59 175 VAL A CA 1
ATOM 1385 C C . VAL A 1 175 ? -10.459 -8.152 57.330 1.00 51.59 175 VAL A C 1
ATOM 1387 O O . VAL A 1 175 ? -10.312 -6.980 57.007 1.00 51.59 175 VAL A O 1
ATOM 1390 N N . ASP A 1 176 ? -10.989 -8.510 58.497 1.00 47.28 176 ASP A N 1
ATOM 1391 C CA . ASP A 1 176 ? -10.770 -7.719 59.706 1.00 47.28 176 ASP A CA 1
ATOM 1392 C C . ASP A 1 176 ? -9.797 -8.529 60.568 1.00 47.28 176 ASP A C 1
ATOM 1394 O O . ASP A 1 176 ? -10.169 -9.343 61.408 1.00 47.28 176 ASP A O 1
ATOM 1398 N N . GLY A 1 177 ? -8.521 -8.420 60.201 1.00 46.88 177 GLY A N 1
ATOM 1399 C CA . GLY A 1 177 ? -7.386 -8.941 60.953 1.00 46.88 177 GLY A CA 1
ATOM 1400 C C . GLY A 1 177 ? -6.727 -7.799 61.711 1.00 46.88 177 GLY A C 1
ATOM 1401 O O . GLY A 1 177 ? -5.551 -7.519 61.502 1.00 46.88 177 GLY A O 1
ATOM 1402 N N . GLY A 1 178 ? -7.507 -7.087 62.522 1.00 53.66 178 GLY A N 1
ATOM 1403 C CA . GLY A 1 178 ? -6.979 -6.189 63.535 1.00 53.66 178 GLY A CA 1
ATOM 1404 C C . GLY A 1 178 ? -6.541 -6.971 64.773 1.00 53.66 178 GLY A C 1
ATOM 1405 O O . GLY A 1 178 ? -7.376 -7.511 65.490 1.00 53.66 178 GLY A O 1
ATOM 1406 N N . THR A 1 179 ? -5.239 -6.968 65.051 1.00 49.25 179 THR A N 1
ATOM 1407 C CA . THR A 1 179 ? -4.640 -7.110 66.393 1.00 49.25 179 THR A CA 1
ATOM 1408 C C . THR A 1 179 ? -3.219 -6.543 66.297 1.00 49.25 179 THR A C 1
ATOM 1410 O O . THR A 1 179 ? -2.374 -7.107 65.617 1.00 49.25 179 THR A O 1
ATOM 1413 N N . ASN A 1 180 ? -3.015 -5.282 66.683 1.00 43.31 180 ASN A N 1
ATOM 1414 C CA . ASN A 1 180 ? -2.702 -4.784 68.033 1.00 43.31 180 ASN A CA 1
ATOM 1415 C C . ASN A 1 180 ? -1.204 -4.868 68.381 1.00 43.31 180 ASN A C 1
ATOM 1417 O O . ASN A 1 180 ? -0.654 -5.964 68.441 1.00 43.31 180 ASN A O 1
ATOM 1421 N N . LEU A 1 181 ? -0.682 -3.683 68.747 1.00 41.88 181 LEU A N 1
ATOM 1422 C CA . LEU A 1 181 ? 0.646 -3.294 69.264 1.00 41.88 181 LEU A CA 1
ATOM 1423 C C . LEU A 1 181 ? 1.727 -2.960 68.228 1.00 41.88 181 LEU A C 1
ATOM 1425 O O . LEU A 1 181 ? 2.228 -3.870 67.539 1.00 41.88 181 LEU A O 1
#

Sequence (181 aa):
MDPELDNADSPLSTTGNILGILTFAYAIIASCLVFLAVIRTADSEMQQLFSQIRQTSRHIETLGSYFRELDLVADIDLAPMRGPIKVALKDWRKTNQGLAARVGKLSEMGPGIKRRIMWWYGQNEMLASMAKLRSEKDDFSALLLTYLSRKISTQEHHLWRLERLATGEPRDSSVDGGTNL

Mean predicted aligned error: 12.29 Å

Secondary structure (DSSP, 8-state):
----------HHHHHHHHHHHHHHHHHHHHHHHHHHHHHHHHHHHHHHHHHHHHHHHHHHHHHHHHHHHHHHT--GGGHHHHHHHHHHHHHHHHHHHHHHHHHHHHHHT-SSHHHHHHHHHHHHHHHHHHHHHHHHHHHHHHHHHHHHHHHHHHHHHHHHHHHHHHHTPPP----------

Foldseek 3Di:
DDDPPPPPPPVVNVVVVVVVVVVVVVVVVVVVVVVVVQLVCLVVVLVVLLVVLVVLLVVLVVVVVVVVVCVVVDDPVCVVLNVVLVVLSVVLNVLSVVLNVLSVVLVVVDDDPVSSVVCVVCVVVSVVSVVVNVVSVVVSVVSVVVSVVVVVVVVVVVVVVVVCVVVVPDPPPPPPPDDDD

Radius of gyration: 34.65 Å; Cα contacts (8 Å, |Δi|>4): 51; chains: 1; bounding box: 93×28×119 Å